Protein AF-A0A421K4N7-F1 (afdb_monomer_lite)

Structure (mmCIF, N/CA/C/O backbone):
data_AF-A0A421K4N7-F1
#
_entry.id   AF-A0A421K4N7-F1
#
loop_
_atom_site.group_PDB
_atom_site.id
_atom_site.type_symbol
_atom_site.label_atom_id
_atom_site.label_alt_id
_atom_site.label_comp_id
_atom_site.label_asym_id
_atom_site.label_entity_id
_atom_site.label_seq_id
_atom_site.pdbx_PDB_ins_code
_atom_site.Cartn_x
_atom_site.Cartn_y
_atom_site.Cartn_z
_atom_site.occupancy
_atom_site.B_iso_or_equiv
_atom_site.auth_seq_id
_atom_site.auth_comp_id
_atom_site.auth_asym_id
_atom_site.auth_atom_id
_atom_site.pdbx_PDB_model_num
ATOM 1 N N . MET A 1 1 ? -55.044 -18.114 26.017 1.00 53.78 1 MET A N 1
ATOM 2 C CA . MET A 1 1 ? -53.621 -18.385 26.338 1.00 53.78 1 MET A CA 1
ATOM 3 C C . MET A 1 1 ? -52.675 -18.259 25.136 1.00 53.78 1 MET A C 1
ATOM 5 O O . MET A 1 1 ? -51.491 -18.104 25.378 1.00 53.78 1 MET A O 1
ATOM 9 N N . LEU A 1 2 ? -53.152 -18.214 23.879 1.00 52.47 2 LEU A N 1
ATOM 10 C CA . LEU A 1 2 ? -52.289 -18.034 22.692 1.00 52.47 2 LEU A CA 1
ATOM 11 C C . LEU A 1 2 ? -51.880 -16.579 22.372 1.00 52.47 2 LEU A C 1
ATOM 13 O O . LEU A 1 2 ? -50.969 -16.366 21.584 1.00 52.47 2 LEU A O 1
ATOM 17 N N . LEU A 1 3 ? -52.513 -15.569 22.981 1.00 46.09 3 LEU A N 1
ATOM 18 C CA . LEU A 1 3 ? -52.223 -14.157 22.672 1.00 46.09 3 LEU A CA 1
ATOM 19 C C . LEU A 1 3 ? -51.038 -13.577 23.472 1.00 46.09 3 LEU A C 1
ATOM 21 O O . LEU A 1 3 ? -50.524 -12.520 23.132 1.00 46.09 3 LEU A O 1
ATOM 25 N N . LYS A 1 4 ? -50.583 -14.269 24.530 1.00 49.41 4 LYS A N 1
ATOM 26 C CA . LYS A 1 4 ? -49.444 -13.833 25.364 1.00 49.41 4 LYS A CA 1
ATOM 27 C C . LYS A 1 4 ? -48.091 -14.367 24.878 1.00 49.41 4 LYS A C 1
ATOM 29 O O . LYS A 1 4 ? -47.066 -13.811 25.250 1.00 49.41 4 LYS A O 1
ATOM 34 N N . THR A 1 5 ? -48.075 -15.398 24.035 1.00 49.75 5 THR A N 1
ATOM 35 C CA . THR A 1 5 ? -46.844 -15.986 23.479 1.00 49.75 5 THR A CA 1
ATOM 36 C C . THR A 1 5 ? -46.362 -15.298 22.202 1.00 49.75 5 THR A C 1
ATOM 38 O O . THR A 1 5 ? -45.170 -15.336 21.921 1.00 49.75 5 THR A O 1
ATOM 41 N N . VAL A 1 6 ? -47.234 -14.599 21.466 1.00 51.25 6 VAL A N 1
ATOM 42 C CA . VAL A 1 6 ? -46.834 -13.844 20.260 1.00 51.25 6 VAL A CA 1
ATOM 43 C C . VAL A 1 6 ? -46.137 -12.523 20.616 1.00 51.25 6 VAL A C 1
ATOM 45 O O . VAL A 1 6 ? -45.257 -12.075 19.890 1.00 51.25 6 VAL A O 1
ATOM 48 N N . LEU A 1 7 ? -46.447 -11.932 21.775 1.00 46.19 7 LEU A N 1
ATOM 49 C CA . LEU A 1 7 ? -45.858 -10.655 22.198 1.00 46.19 7 LEU A CA 1
ATOM 50 C C . LEU A 1 7 ? -44.412 -10.781 22.721 1.00 46.19 7 LEU A C 1
ATOM 52 O O . LEU A 1 7 ? -43.708 -9.783 22.816 1.00 46.19 7 LEU A O 1
ATOM 56 N N . ILE A 1 8 ? -43.951 -11.995 23.038 1.00 49.53 8 ILE A N 1
ATOM 57 C CA . ILE A 1 8 ? -42.598 -12.237 23.573 1.00 49.53 8 ILE A CA 1
ATOM 58 C C . ILE A 1 8 ? -41.593 -12.566 22.452 1.00 49.53 8 ILE A C 1
ATOM 60 O O . ILE A 1 8 ? -40.391 -12.409 22.643 1.00 49.53 8 ILE A O 1
ATOM 64 N N . LEU A 1 9 ? -42.056 -12.932 21.249 1.00 47.38 9 LEU A N 1
ATOM 65 C CA . LEU A 1 9 ? -41.168 -13.260 20.125 1.00 47.38 9 LEU A CA 1
ATOM 66 C C . LEU A 1 9 ? -40.724 -12.032 19.303 1.00 47.38 9 LEU A C 1
ATOM 68 O O . LEU A 1 9 ? -39.822 -12.146 18.482 1.00 47.38 9 LEU A O 1
ATOM 72 N N . LEU A 1 10 ? -41.303 -10.847 19.541 1.00 49.75 10 LEU A N 1
ATOM 73 C CA . LEU A 1 10 ? -40.932 -9.603 18.845 1.00 49.75 10 LEU A CA 1
ATOM 74 C C . LEU A 1 10 ? -39.789 -8.814 19.525 1.00 49.75 10 LEU A C 1
ATOM 76 O O . LEU A 1 10 ? -39.432 -7.735 19.063 1.00 49.75 10 LEU A O 1
ATOM 80 N N . LEU A 1 11 ? -39.226 -9.332 20.625 1.00 53.88 11 LEU A N 1
ATOM 81 C CA . LEU A 1 11 ? -38.175 -8.687 21.434 1.00 53.88 11 LEU A CA 1
ATOM 82 C C . LEU A 1 11 ? -36.773 -9.294 21.236 1.00 53.88 11 LEU A C 1
ATOM 84 O O . LEU A 1 11 ? -35.876 -9.053 22.041 1.00 53.88 11 LEU A O 1
ATOM 88 N N . LEU A 1 12 ? -36.553 -10.073 20.175 1.00 54.59 12 LEU A N 1
ATOM 89 C CA . LEU A 1 12 ? -35.245 -10.655 19.872 1.00 54.59 12 LEU A CA 1
ATOM 90 C C . LEU A 1 12 ? -34.565 -9.907 18.724 1.00 54.5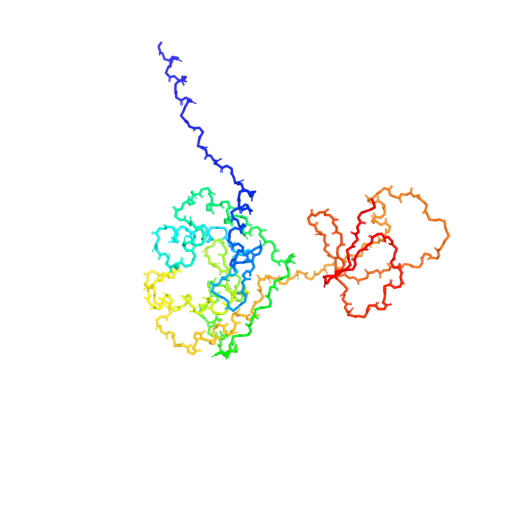9 12 LEU A C 1
ATOM 92 O O . LEU A 1 12 ? -34.717 -10.241 17.556 1.00 54.59 12 LEU A O 1
ATOM 96 N N . LEU A 1 13 ? -33.770 -8.926 19.164 1.00 56.41 13 LEU A N 1
ATOM 97 C CA . LEU A 1 13 ? -32.613 -8.316 18.509 1.00 56.41 13 LEU A CA 1
ATOM 98 C C . LEU A 1 13 ? -32.920 -7.505 17.240 1.00 56.41 13 LEU A C 1
ATOM 100 O O . LEU A 1 13 ? -32.990 -8.075 16.151 1.00 56.41 13 LEU A O 1
ATOM 104 N N . PRO A 1 14 ? -32.915 -6.155 17.303 1.00 49.38 14 PRO A N 1
ATOM 105 C CA . PRO A 1 14 ? -32.325 -5.457 16.179 1.00 49.38 14 PRO A CA 1
ATOM 106 C C . PRO A 1 14 ? -30.896 -5.998 16.103 1.00 49.38 14 PRO A C 1
ATOM 108 O O . PRO A 1 14 ? -30.113 -5.831 17.041 1.00 49.38 14 PRO A O 1
ATOM 111 N N . ALA A 1 15 ? -30.569 -6.715 15.027 1.00 52.38 15 ALA A N 1
ATOM 112 C CA . ALA A 1 15 ? -29.183 -6.832 14.624 1.00 52.38 15 ALA A CA 1
ATOM 113 C C . ALA A 1 15 ? -28.661 -5.396 14.649 1.00 52.38 15 ALA A C 1
ATOM 115 O O . ALA A 1 15 ? -29.155 -4.555 13.893 1.00 52.38 15 ALA A O 1
ATOM 116 N N . LEU A 1 16 ? -27.786 -5.083 15.609 1.00 53.06 16 LEU A N 1
ATOM 117 C CA . LEU A 1 16 ? -27.104 -3.805 15.642 1.00 53.06 16 LEU A CA 1
ATOM 118 C C . LEU A 1 16 ? -26.249 -3.787 14.380 1.00 53.06 16 LEU A C 1
ATOM 120 O O . LEU A 1 16 ? -25.095 -4.201 14.382 1.00 53.06 16 LEU A O 1
ATOM 124 N N . CYS A 1 17 ? -26.849 -3.345 13.280 1.00 53.25 17 CYS A N 1
ATOM 125 C CA . CYS A 1 17 ? -26.141 -2.802 12.151 1.00 53.25 17 CYS A CA 1
ATOM 126 C C . CYS A 1 17 ? -25.469 -1.553 12.713 1.00 53.25 17 CYS A C 1
ATOM 128 O O . CYS A 1 17 ? -26.059 -0.474 12.752 1.00 53.25 17 CYS A O 1
ATOM 130 N N . GLN A 1 18 ? -24.297 -1.745 13.314 1.00 65.25 18 GLN A N 1
ATOM 131 C CA . GLN A 1 18 ? -23.542 -0.652 13.887 1.00 65.25 18 GLN A CA 1
ATOM 132 C C . GLN A 1 18 ? -23.172 0.276 12.735 1.00 65.25 18 GLN A C 1
ATOM 134 O O . GLN A 1 18 ? -22.513 -0.139 11.782 1.00 65.25 18 GLN A O 1
ATOM 139 N N . ALA A 1 19 ? -23.682 1.504 12.789 1.00 74.81 19 ALA A N 1
ATOM 140 C CA . ALA A 1 19 ? -23.481 2.476 11.731 1.00 74.81 19 ALA A CA 1
ATOM 141 C C . ALA A 1 19 ? -21.992 2.830 11.615 1.00 74.81 19 ALA A C 1
ATOM 143 O O . ALA A 1 19 ? -21.299 2.975 12.621 1.00 74.81 19 ALA A O 1
ATOM 144 N N . LEU A 1 20 ? -21.521 2.976 10.378 1.00 86.75 20 LEU A N 1
ATOM 145 C CA . LEU A 1 20 ? -20.171 3.429 10.066 1.00 86.75 20 LEU A CA 1
ATOM 146 C C . LEU A 1 20 ? -19.896 4.812 10.681 1.00 86.75 20 LEU A C 1
ATOM 148 O O . LEU A 1 20 ? -20.686 5.737 10.477 1.00 86.75 20 LEU A O 1
ATOM 152 N N . ASN A 1 21 ? -18.770 4.976 11.384 1.00 92.62 21 ASN A N 1
ATOM 153 C CA . ASN A 1 21 ? -18.393 6.236 12.023 1.00 92.62 21 ASN A CA 1
ATOM 154 C C . ASN A 1 21 ? -17.073 6.796 11.463 1.00 92.62 21 ASN A C 1
ATOM 156 O O . ASN A 1 21 ? -15.982 6.591 11.995 1.00 92.62 21 ASN A O 1
ATOM 160 N N . ILE A 1 22 ? -17.188 7.598 10.402 1.00 92.44 22 ILE A N 1
ATOM 161 C CA . ILE A 1 22 ? -16.039 8.240 9.742 1.00 92.44 22 ILE A CA 1
ATOM 162 C C . ILE A 1 22 ? -15.272 9.193 10.677 1.00 92.44 22 ILE A C 1
ATOM 164 O O . ILE A 1 22 ? -14.054 9.322 10.554 1.00 92.44 22 ILE A O 1
ATOM 168 N N . GLU A 1 23 ? -15.941 9.849 11.631 1.00 92.94 23 GLU A N 1
ATOM 169 C CA . GLU A 1 23 ? -15.264 10.727 12.597 1.00 92.94 23 GLU A CA 1
ATOM 170 C C . GLU A 1 23 ? -14.406 9.933 13.590 1.00 92.94 23 GLU A C 1
ATOM 172 O O . GLU A 1 23 ? -13.307 10.369 13.949 1.00 92.94 23 GLU A O 1
ATOM 177 N N . ASN A 1 24 ? -14.844 8.731 13.975 1.00 95.62 24 ASN A N 1
ATOM 178 C CA . ASN A 1 24 ? -14.010 7.807 14.738 1.00 95.62 24 ASN A CA 1
ATOM 179 C C . ASN A 1 24 ? -12.784 7.370 13.921 1.00 95.62 24 ASN A C 1
ATOM 181 O O . ASN A 1 24 ? -11.660 7.454 14.419 1.00 95.62 24 ASN A O 1
ATOM 185 N N . GLY A 1 25 ? -12.971 7.022 12.644 1.00 95.81 25 GLY A N 1
ATOM 186 C CA . GLY A 1 25 ? -11.874 6.713 11.722 1.00 95.81 25 GLY A CA 1
ATOM 187 C C . GLY A 1 25 ? -10.850 7.851 11.613 1.00 95.81 25 GLY A C 1
ATOM 188 O O . GLY A 1 25 ? -9.652 7.635 11.795 1.00 95.81 25 GLY A O 1
ATOM 189 N N . LYS A 1 26 ? -11.306 9.100 11.440 1.00 95.00 26 LYS A N 1
ATOM 190 C CA . LYS A 1 26 ? -10.444 10.301 11.465 1.00 95.00 26 LYS A CA 1
ATOM 191 C C . LYS A 1 26 ? -9.670 10.441 12.772 1.00 95.00 26 LYS A C 1
ATOM 193 O O . LYS A 1 26 ? -8.487 10.787 12.761 1.00 95.00 26 LYS A O 1
ATOM 198 N N . ARG A 1 27 ? -10.331 10.207 13.911 1.00 96.06 27 ARG A N 1
ATOM 199 C CA . ARG A 1 27 ? -9.712 10.274 15.241 1.00 96.06 27 ARG A CA 1
ATOM 200 C C . ARG A 1 27 ? -8.604 9.232 15.382 1.00 96.06 27 ARG A C 1
ATOM 202 O O . ARG A 1 27 ? -7.515 9.594 15.822 1.00 96.06 27 ARG A O 1
ATOM 209 N N . ILE A 1 28 ? -8.858 7.986 14.983 1.00 96.56 28 ILE A N 1
ATOM 210 C CA . ILE A 1 28 ? -7.873 6.893 14.999 1.00 96.56 28 ILE A CA 1
ATOM 211 C C . ILE A 1 28 ? -6.693 7.216 14.077 1.00 96.56 28 ILE A C 1
ATOM 213 O O . ILE A 1 28 ? -5.536 7.049 14.469 1.00 96.56 28 ILE A O 1
ATOM 217 N N . ASN A 1 29 ? -6.967 7.769 12.890 1.00 95.75 29 ASN A N 1
ATOM 218 C CA . ASN A 1 29 ? -5.933 8.098 11.914 1.00 95.75 29 ASN A CA 1
ATOM 219 C C . ASN A 1 29 ? -4.881 9.075 12.451 1.00 95.75 29 ASN A C 1
ATOM 221 O O . ASN A 1 29 ? -3.752 9.052 11.979 1.00 95.75 29 ASN A O 1
ATOM 225 N N . ARG A 1 30 ? -5.190 9.901 13.460 1.00 93.56 30 ARG A N 1
ATOM 226 C CA . ARG A 1 30 ? -4.191 10.793 14.081 1.00 93.56 30 ARG A CA 1
ATOM 227 C C . ARG A 1 30 ? -2.973 10.026 14.605 1.00 93.56 30 ARG A C 1
ATOM 229 O O . ARG A 1 30 ? -1.860 10.532 14.516 1.00 93.56 30 ARG A O 1
ATOM 236 N N . SER A 1 31 ? -3.166 8.805 15.106 1.00 92.00 31 SER A N 1
ATOM 237 C CA . SER A 1 31 ? -2.066 7.928 15.523 1.00 92.00 31 SER A CA 1
ATOM 238 C C . SER A 1 31 ? -1.371 7.274 14.326 1.00 92.00 31 SER A C 1
ATOM 240 O O . SER A 1 31 ? -0.146 7.191 14.298 1.00 92.00 31 SER A O 1
ATOM 242 N N . CYS A 1 32 ? -2.129 6.858 13.308 1.00 94.75 32 CYS A N 1
ATOM 243 C CA . CYS A 1 32 ? -1.593 6.266 12.076 1.00 94.75 32 CYS A CA 1
ATOM 244 C C . CYS A 1 32 ? -0.727 7.262 11.282 1.00 94.75 32 CYS A C 1
ATOM 246 O O . CYS A 1 32 ? 0.299 6.894 10.703 1.00 94.75 32 CYS A O 1
ATOM 248 N N . ALA A 1 33 ? -1.121 8.535 11.293 1.00 93.75 33 ALA A N 1
ATOM 249 C CA . ALA A 1 33 ? -0.495 9.622 10.556 1.00 93.75 33 ALA A CA 1
ATOM 250 C C . ALA A 1 33 ? 0.958 9.881 10.966 1.00 93.75 33 ALA A C 1
ATOM 252 O O . ALA A 1 33 ? 1.747 10.328 10.137 1.00 93.75 33 ALA A O 1
ATOM 253 N N . LEU A 1 34 ? 1.345 9.518 12.196 1.00 91.00 34 LEU A N 1
ATOM 254 C CA . LEU A 1 34 ? 2.729 9.626 12.675 1.00 91.00 34 LEU A CA 1
ATOM 255 C C . LEU A 1 34 ? 3.727 8.889 11.773 1.00 91.00 34 LEU A C 1
ATOM 257 O O . LEU A 1 34 ? 4.881 9.294 11.664 1.00 91.00 34 LEU A O 1
ATOM 261 N N . CYS A 1 35 ? 3.284 7.812 11.124 1.00 93.19 35 CYS A N 1
ATOM 262 C CA . CYS A 1 35 ? 4.104 7.038 10.199 1.00 93.19 35 CYS A CA 1
ATOM 263 C C . CYS A 1 35 ? 3.618 7.179 8.752 1.00 93.19 35 CYS A C 1
ATOM 265 O O . CYS A 1 35 ? 4.432 7.302 7.835 1.00 93.19 35 CYS A O 1
ATOM 267 N N . HIS A 1 36 ? 2.300 7.174 8.544 1.00 95.25 36 HIS A N 1
ATOM 268 C CA . HIS A 1 36 ? 1.682 7.120 7.219 1.00 95.25 36 HIS A CA 1
ATOM 269 C C . HIS A 1 36 ? 1.295 8.495 6.648 1.00 95.25 36 HIS A C 1
ATOM 271 O O . HIS A 1 36 ? 0.711 8.552 5.570 1.00 95.25 36 HIS A O 1
ATOM 277 N N . GLY A 1 37 ? 1.612 9.596 7.330 1.00 93.19 37 GLY A N 1
ATOM 278 C CA . GLY A 1 37 ? 1.225 10.949 6.928 1.00 93.19 37 GLY A CA 1
ATOM 279 C C . GLY A 1 37 ? -0.241 11.279 7.228 1.00 93.19 37 GLY A C 1
ATOM 280 O O . GLY A 1 37 ? -1.066 10.390 7.435 1.00 93.19 37 GLY A O 1
ATOM 281 N N . ASP A 1 38 ? -0.567 12.573 7.238 1.00 91.62 38 ASP A N 1
ATOM 282 C CA . ASP A 1 38 ? -1.853 13.120 7.711 1.00 91.62 38 ASP A CA 1
ATOM 283 C C . ASP A 1 38 ? -3.103 12.453 7.123 1.00 91.62 38 ASP A C 1
ATOM 285 O O . ASP A 1 38 ? -4.117 12.304 7.804 1.00 91.62 38 ASP A O 1
ATOM 289 N N . TYR A 1 39 ? -3.029 12.019 5.867 1.00 92.69 39 TYR A N 1
ATOM 290 C CA . TYR A 1 39 ? -4.121 11.389 5.130 1.00 92.69 39 TYR A CA 1
ATOM 291 C C . TYR A 1 39 ? -3.808 9.940 4.744 1.00 92.69 39 TYR A C 1
ATOM 293 O O . TYR A 1 39 ? -4.496 9.375 3.901 1.00 92.69 39 TYR A O 1
ATOM 301 N N . GLY A 1 40 ? -2.760 9.334 5.309 1.00 95.38 40 GLY A N 1
ATOM 302 C CA . GLY A 1 40 ? -2.313 7.998 4.922 1.00 95.38 40 GLY A CA 1
ATOM 303 C C . GLY A 1 40 ? -1.583 7.966 3.575 1.00 95.38 40 GLY A C 1
ATOM 304 O O . GLY A 1 40 ? -1.520 6.917 2.941 1.00 95.38 40 GLY A O 1
ATOM 305 N N . GLN A 1 41 ? -1.051 9.089 3.087 1.00 93.75 41 GLN A N 1
ATOM 306 C CA . GLN A 1 41 ? -0.319 9.169 1.815 1.00 93.75 41 GLN A CA 1
ATOM 307 C C . GLN A 1 41 ? 1.009 8.387 1.812 1.00 93.75 41 GLN A C 1
ATOM 309 O O . GLN A 1 41 ? 1.557 8.126 0.746 1.00 93.75 41 GLN A O 1
ATOM 314 N N . GLY A 1 42 ? 1.473 7.977 2.992 1.00 93.38 42 GLY A N 1
ATOM 315 C CA . GLY A 1 42 ? 2.740 7.315 3.267 1.00 93.38 42 GLY A CA 1
ATOM 316 C C . GLY A 1 42 ? 3.930 8.276 3.259 1.00 93.38 42 GLY A C 1
ATOM 317 O O . GLY A 1 42 ? 3.803 9.459 2.930 1.00 93.38 42 GLY A O 1
ATOM 318 N N . THR A 1 43 ? 5.091 7.763 3.668 1.00 87.88 43 THR A N 1
ATOM 319 C CA . THR A 1 43 ? 6.299 8.579 3.865 1.00 87.88 43 THR A CA 1
ATOM 320 C C . THR A 1 43 ? 7.465 8.003 3.052 1.00 87.88 43 THR A C 1
ATOM 322 O O . THR A 1 43 ? 7.906 6.885 3.345 1.00 87.88 43 THR A O 1
ATOM 325 N N . PRO A 1 44 ? 7.999 8.735 2.051 1.00 82.25 44 PRO A N 1
ATOM 326 C CA . PRO A 1 44 ? 9.136 8.284 1.248 1.00 82.25 44 PRO A CA 1
ATOM 327 C C . PRO A 1 44 ? 10.339 7.858 2.099 1.00 82.25 44 PRO A C 1
ATOM 329 O O . PRO A 1 44 ? 10.640 8.485 3.111 1.00 82.25 44 PRO A O 1
ATOM 332 N N . GLY A 1 45 ? 11.043 6.802 1.680 1.00 74.25 45 GLY A N 1
ATOM 333 C CA . GLY A 1 45 ? 12.250 6.317 2.366 1.00 74.25 45 GLY A CA 1
ATOM 334 C C . GLY A 1 45 ? 11.995 5.581 3.685 1.00 74.25 45 GLY A C 1
ATOM 335 O O . GLY A 1 45 ? 12.945 5.158 4.336 1.00 74.25 45 GLY A O 1
ATOM 336 N N . THR A 1 46 ? 10.733 5.391 4.076 1.00 77.69 46 THR A N 1
ATOM 337 C CA . THR A 1 46 ? 10.360 4.623 5.270 1.00 77.69 46 THR A CA 1
ATOM 338 C C . THR A 1 46 ? 9.652 3.321 4.893 1.00 77.69 46 THR A C 1
ATOM 340 O O . THR A 1 46 ? 9.289 3.095 3.738 1.00 77.69 46 THR A O 1
ATOM 343 N N . MET A 1 47 ? 9.421 2.465 5.889 1.00 84.56 47 MET A N 1
ATOM 344 C CA . MET A 1 47 ? 8.577 1.269 5.775 1.00 84.56 47 MET A CA 1
ATOM 345 C C . MET A 1 47 ? 7.079 1.572 5.972 1.00 84.56 47 MET A C 1
ATOM 347 O O . MET A 1 47 ? 6.305 0.662 6.270 1.00 84.56 47 MET A O 1
ATOM 351 N N . SER A 1 48 ? 6.670 2.837 5.827 1.00 92.19 48 SER A N 1
ATOM 352 C CA . SER A 1 48 ? 5.291 3.298 6.012 1.00 92.19 48 SER A CA 1
ATOM 353 C C . SER A 1 48 ? 4.578 3.427 4.660 1.00 92.19 48 SER A C 1
ATOM 355 O O . SER A 1 48 ? 4.703 4.465 4.001 1.00 92.19 48 SER A O 1
ATOM 357 N N . PRO A 1 49 ? 3.834 2.397 4.215 1.00 95.62 49 PRO A N 1
ATOM 358 C CA . PRO A 1 49 ? 3.140 2.427 2.934 1.00 95.62 49 PRO A CA 1
ATOM 359 C C . PRO A 1 49 ? 2.085 3.528 2.855 1.00 95.62 49 PRO A C 1
ATOM 361 O O . PRO A 1 49 ? 1.531 3.961 3.870 1.00 95.62 49 PRO A O 1
ATOM 364 N N . ARG A 1 50 ? 1.723 3.890 1.624 1.00 96.06 50 ARG A N 1
ATOM 365 C CA . ARG A 1 50 ? 0.471 4.595 1.348 1.00 96.06 50 ARG A CA 1
ATOM 366 C C . ARG A 1 50 ? -0.716 3.699 1.708 1.00 96.06 50 ARG A C 1
ATOM 368 O O . ARG A 1 50 ? -0.815 2.590 1.187 1.00 96.06 50 ARG A O 1
ATOM 375 N N . LEU A 1 51 ? -1.598 4.205 2.563 1.00 97.19 51 LEU A N 1
ATOM 376 C CA . LEU A 1 51 ? -2.886 3.616 2.939 1.00 97.19 51 LEU A CA 1
ATOM 377 C C . LEU A 1 51 ? -4.072 4.342 2.285 1.00 97.19 51 LEU A C 1
ATOM 379 O O . LEU A 1 51 ? -5.113 3.738 2.048 1.00 97.19 51 LEU A O 1
ATOM 383 N N . ALA A 1 52 ? -3.901 5.630 1.977 1.00 95.88 52 ALA A N 1
ATOM 384 C CA . ALA A 1 52 ? -4.903 6.475 1.342 1.00 95.88 52 ALA A CA 1
ATOM 385 C C . ALA A 1 52 ? -5.438 5.833 0.057 1.00 95.88 52 ALA A C 1
ATOM 387 O O . ALA A 1 52 ? -4.651 5.480 -0.830 1.00 95.88 52 ALA A O 1
ATOM 388 N N . GLY A 1 53 ? -6.759 5.722 -0.063 1.00 92.62 53 GLY A N 1
ATOM 389 C CA . GLY A 1 53 ? -7.432 5.203 -1.252 1.00 92.62 53 GLY A CA 1
ATOM 390 C C . GLY A 1 53 ? -7.218 3.707 -1.511 1.00 92.62 53 GLY A C 1
ATOM 391 O O . GLY A 1 53 ? -7.491 3.250 -2.622 1.00 92.62 53 GLY A O 1
ATOM 392 N N . LEU A 1 54 ? -6.701 2.946 -0.538 1.00 96.06 54 LEU A N 1
ATOM 393 C CA . LEU A 1 54 ? -6.779 1.485 -0.581 1.00 96.06 54 LEU A CA 1
ATOM 394 C C . LEU A 1 54 ? -8.226 1.026 -0.331 1.00 96.06 54 LEU A C 1
ATOM 396 O O . LEU A 1 54 ? -8.967 1.734 0.346 1.00 96.06 54 LEU A O 1
ATOM 400 N N . PRO A 1 55 ? -8.651 -0.137 -0.858 1.00 95.12 55 PRO A N 1
ATOM 401 C CA . PRO A 1 55 ? -9.987 -0.665 -0.584 1.00 95.12 55 PRO A CA 1
ATOM 402 C C . PRO A 1 55 ? -10.215 -0.867 0.921 1.00 95.12 55 PRO A C 1
ATOM 404 O O . PRO A 1 55 ? -9.313 -1.352 1.608 1.00 95.12 55 PRO A O 1
ATOM 407 N N . ALA A 1 56 ? -11.406 -0.520 1.419 1.00 95.56 56 ALA A N 1
ATOM 408 C CA . ALA A 1 56 ? -11.745 -0.646 2.838 1.00 95.56 56 ALA A CA 1
ATOM 409 C C . ALA A 1 56 ? -11.624 -2.100 3.319 1.00 95.56 56 ALA A C 1
ATOM 411 O O . ALA A 1 56 ? -10.942 -2.351 4.307 1.00 95.56 56 ALA A O 1
ATOM 412 N N . ASP A 1 57 ? -12.164 -3.056 2.559 1.00 94.69 57 ASP A N 1
ATOM 413 C CA . ASP A 1 57 ? -12.103 -4.488 2.888 1.00 94.69 57 ASP A CA 1
ATOM 414 C C . ASP A 1 57 ? -10.656 -5.001 2.983 1.00 94.69 57 ASP A C 1
ATOM 416 O O . ASP A 1 57 ? -10.291 -5.709 3.924 1.00 94.69 57 ASP A O 1
ATOM 420 N N . TYR A 1 58 ? -9.788 -4.563 2.063 1.00 96.00 58 TYR A N 1
ATOM 421 C CA . TYR A 1 58 ? -8.357 -4.873 2.110 1.00 96.00 58 TYR A CA 1
ATOM 422 C C . TYR A 1 58 ? -7.695 -4.292 3.368 1.00 96.00 58 TYR A C 1
ATOM 424 O O . TYR A 1 58 ? -6.951 -4.990 4.055 1.00 96.00 58 TYR A O 1
ATOM 432 N N . LEU A 1 59 ? -7.962 -3.024 3.696 1.00 97.25 59 LEU A N 1
ATOM 433 C CA . LEU A 1 59 ? -7.422 -2.384 4.899 1.00 97.25 59 LEU A CA 1
ATOM 434 C C . LEU A 1 59 ? -7.891 -3.090 6.177 1.00 97.25 59 LEU A C 1
ATOM 436 O O . LEU A 1 59 ? -7.071 -3.373 7.051 1.00 97.25 59 LEU A O 1
ATOM 440 N N . GLU A 1 60 ? -9.178 -3.422 6.262 1.00 97.44 60 GLU A N 1
ATOM 441 C CA . GLU A 1 60 ? -9.767 -4.113 7.405 1.00 97.44 60 GLU A CA 1
ATOM 442 C C . GLU A 1 60 ? -9.140 -5.498 7.586 1.00 97.44 60 GLU A C 1
ATOM 444 O O . GLU A 1 60 ? -8.717 -5.846 8.693 1.00 97.44 60 GLU A O 1
ATOM 449 N N . LYS A 1 61 ? -9.003 -6.262 6.496 1.00 96.12 61 LYS A N 1
ATOM 450 C CA . LYS A 1 61 ? -8.340 -7.570 6.489 1.00 96.12 61 LYS A CA 1
ATOM 451 C C . LYS A 1 61 ? -6.895 -7.474 6.982 1.00 96.12 61 LYS A C 1
ATOM 453 O O . LYS A 1 61 ? -6.510 -8.179 7.913 1.00 96.12 61 LYS A O 1
ATOM 458 N N . GLU A 1 62 ? -6.107 -6.553 6.431 1.00 96.31 62 GLU A N 1
ATOM 459 C CA . GLU A 1 62 ? -4.702 -6.370 6.813 1.00 96.31 62 GLU A CA 1
ATOM 460 C C . GLU A 1 62 ? -4.535 -5.946 8.278 1.00 96.31 62 GLU A C 1
ATOM 462 O O . GLU A 1 62 ? -3.659 -6.447 8.989 1.00 96.31 62 GLU A O 1
ATOM 467 N N . LEU A 1 63 ? -5.390 -5.045 8.766 1.00 97.56 63 LEU A N 1
ATOM 468 C CA . LEU A 1 63 ? -5.406 -4.635 10.169 1.00 97.56 63 LEU A CA 1
ATOM 469 C C . LEU A 1 63 ? -5.778 -5.802 11.091 1.00 97.56 63 LEU A C 1
ATOM 471 O O . LEU A 1 63 ? -5.146 -5.978 12.139 1.00 97.56 63 LEU A O 1
ATOM 475 N N . LYS A 1 64 ? -6.735 -6.647 10.690 1.00 97.31 64 LYS A N 1
ATOM 476 C CA . LYS A 1 64 ? -7.071 -7.880 11.412 1.00 97.31 64 LYS A CA 1
ATOM 477 C C . LYS A 1 64 ? -5.911 -8.872 11.422 1.00 97.31 64 LYS A C 1
ATOM 479 O O . LYS A 1 64 ? -5.649 -9.423 12.488 1.00 97.31 64 LYS A O 1
ATOM 484 N N . TYR A 1 65 ? -5.154 -9.023 10.334 1.00 96.25 65 TYR A N 1
ATOM 485 C CA . TYR A 1 65 ? -3.948 -9.862 10.309 1.00 96.25 65 TYR A CA 1
ATOM 486 C C . TYR A 1 65 ? -2.848 -9.357 11.244 1.00 96.25 65 TYR A C 1
ATOM 488 O O . TYR A 1 65 ? -2.205 -10.152 11.935 1.00 96.25 65 TYR A O 1
ATOM 496 N N . TYR A 1 66 ? -2.651 -8.041 11.349 1.00 96.44 66 TYR A N 1
ATOM 497 C CA . TYR A 1 66 ? -1.765 -7.481 12.374 1.00 96.44 66 TYR A CA 1
ATOM 498 C C . TYR A 1 66 ? -2.299 -7.717 13.793 1.00 96.44 66 TYR A C 1
ATOM 500 O O . TYR A 1 66 ? -1.528 -8.001 14.719 1.00 96.44 66 TYR A O 1
ATOM 508 N N . ARG A 1 67 ? -3.620 -7.622 13.983 1.00 97.06 67 ARG A N 1
ATOM 509 C CA . ARG A 1 67 ? -4.265 -7.868 15.275 1.00 97.06 67 ARG A CA 1
ATOM 510 C C . ARG A 1 67 ? -4.216 -9.337 15.686 1.00 97.06 67 ARG A C 1
ATOM 512 O O . ARG A 1 67 ? -4.006 -9.592 16.869 1.00 97.06 67 ARG A O 1
ATOM 519 N N . SER A 1 68 ? -4.365 -10.297 14.777 1.00 96.00 68 SER A N 1
ATOM 520 C CA . SER A 1 68 ? -4.250 -11.733 15.077 1.00 96.00 68 SER A CA 1
ATOM 521 C C . SER A 1 68 ? -2.787 -12.151 15.241 1.00 96.00 68 SER A C 1
ATOM 523 O O . SER A 1 68 ? -2.455 -12.924 16.137 1.00 96.00 68 SER A O 1
ATOM 525 N N . GLY A 1 69 ? -1.879 -11.519 14.494 1.00 93.50 69 GLY A N 1
ATOM 526 C CA . GLY A 1 69 ? -0.457 -11.858 14.450 1.00 93.50 69 GLY A CA 1
ATOM 527 C C . GLY A 1 69 ? -0.080 -12.753 13.268 1.00 93.50 69 GLY A C 1
ATOM 528 O O . GLY A 1 69 ? 1.063 -13.215 13.225 1.00 93.50 69 GLY A O 1
ATOM 529 N N . GLU A 1 70 ? -1.009 -12.968 12.331 1.00 92.69 70 GLU A N 1
ATOM 530 C CA . GLU A 1 70 ? -0.750 -13.543 11.004 1.00 92.69 70 GLU A CA 1
ATOM 531 C C . GLU A 1 70 ? 0.197 -12.650 10.203 1.00 92.69 70 GLU A C 1
ATOM 533 O O . GLU A 1 70 ? 1.156 -13.134 9.613 1.00 92.69 70 GLU A O 1
ATOM 538 N N . ARG A 1 71 ? 0.016 -11.325 10.282 1.00 93.12 71 ARG A N 1
ATOM 539 C CA . ARG A 1 71 ? 0.981 -10.361 9.752 1.00 93.12 71 ARG A CA 1
ATOM 540 C C . ARG A 1 71 ? 1.785 -9.750 10.888 1.00 93.12 71 ARG A C 1
ATOM 542 O O . ARG A 1 71 ? 1.242 -9.161 11.822 1.00 93.12 71 ARG A O 1
ATOM 549 N N . ARG A 1 72 ? 3.113 -9.867 10.815 1.00 90.06 72 ARG A N 1
ATOM 550 C CA . ARG A 1 72 ? 4.020 -9.400 11.875 1.00 90.06 72 ARG A CA 1
ATOM 551 C C . ARG A 1 72 ? 4.890 -8.245 11.397 1.00 90.06 72 ARG A C 1
ATOM 553 O O . ARG A 1 72 ? 5.627 -8.339 10.414 1.00 90.06 72 ARG A O 1
ATOM 560 N N . TYR A 1 73 ? 4.804 -7.136 12.124 1.00 91.44 73 TYR A N 1
ATOM 561 C CA . TYR A 1 73 ? 5.731 -6.014 12.026 1.00 91.44 73 TYR A CA 1
ATOM 562 C C . TYR A 1 73 ? 5.636 -5.188 13.312 1.00 91.44 73 TYR A C 1
ATOM 564 O O . TYR A 1 73 ? 4.637 -4.505 13.541 1.00 91.44 73 TYR A O 1
ATOM 572 N N . ALA A 1 74 ? 6.648 -5.293 14.179 1.00 90.50 74 ALA A N 1
ATOM 573 C CA . ALA A 1 74 ? 6.596 -4.728 15.528 1.00 90.50 74 ALA A CA 1
ATOM 574 C C . ALA A 1 74 ? 6.294 -3.216 15.556 1.00 90.50 74 ALA A C 1
ATOM 576 O O . ALA A 1 74 ? 5.421 -2.831 16.336 1.00 90.50 74 ALA A O 1
ATOM 577 N N . PRO A 1 75 ? 6.892 -2.368 14.688 1.00 90.50 75 PRO A N 1
ATOM 578 C CA . PRO A 1 75 ? 6.546 -0.949 14.651 1.00 90.50 75 PRO A CA 1
ATOM 579 C C . PRO A 1 75 ? 5.060 -0.706 14.379 1.00 90.50 75 PRO A C 1
ATOM 581 O O . PRO A 1 75 ? 4.445 0.079 15.092 1.00 90.50 75 PRO A O 1
ATOM 584 N N . MET A 1 76 ? 4.453 -1.430 13.429 1.00 92.69 76 MET A N 1
ATOM 585 C CA . MET A 1 76 ? 3.016 -1.305 13.159 1.00 92.69 76 MET A CA 1
ATOM 586 C C . MET A 1 76 ? 2.186 -1.757 14.360 1.00 92.69 76 MET A C 1
ATOM 588 O O . MET A 1 76 ? 1.331 -1.008 14.819 1.00 92.69 76 MET A O 1
ATOM 592 N N . VAL A 1 77 ? 2.441 -2.950 14.908 1.00 91.00 77 VAL A N 1
ATOM 593 C CA . VAL A 1 77 ? 1.620 -3.524 15.992 1.00 91.00 77 VAL A CA 1
ATOM 594 C C . VAL A 1 77 ? 1.681 -2.678 17.269 1.00 91.00 77 VAL A C 1
ATOM 596 O O . VAL A 1 77 ? 0.656 -2.472 17.919 1.00 91.00 77 VAL A O 1
ATOM 599 N N . ILE A 1 78 ? 2.865 -2.172 17.621 1.00 88.50 78 ILE A N 1
ATOM 600 C CA . ILE A 1 78 ? 3.079 -1.391 18.845 1.00 88.50 78 ILE A CA 1
ATOM 601 C C . ILE A 1 78 ? 2.562 0.040 18.667 1.00 88.50 78 ILE A C 1
ATOM 603 O O . ILE A 1 78 ? 1.758 0.492 19.481 1.00 88.50 78 ILE A O 1
ATOM 607 N N . ALA A 1 79 ? 2.973 0.745 17.605 1.00 86.69 79 ALA A N 1
ATOM 608 C CA . ALA A 1 79 ? 2.648 2.164 17.436 1.00 86.69 79 ALA A CA 1
ATOM 609 C C . ALA A 1 79 ? 1.153 2.401 17.180 1.00 86.69 79 ALA A C 1
ATOM 611 O O . ALA A 1 79 ? 0.593 3.381 17.665 1.00 86.69 79 ALA A O 1
ATOM 612 N N . SER A 1 80 ? 0.485 1.483 16.475 1.00 88.44 80 SER A N 1
ATOM 613 C CA . SER A 1 80 ? -0.965 1.566 16.267 1.00 88.44 80 SER A CA 1
ATOM 614 C C . SER A 1 80 ? -1.779 1.152 17.493 1.00 88.44 80 SER A C 1
ATOM 616 O O . SER A 1 80 ? -2.957 1.475 17.568 1.00 88.44 80 SER A O 1
ATOM 618 N N . SER A 1 81 ? -1.196 0.419 18.453 1.00 91.75 81 SER A N 1
ATOM 619 C CA . SER A 1 81 ? -1.959 -0.274 19.503 1.00 91.75 81 SER A CA 1
ATOM 620 C C . SER A 1 81 ? -3.074 -1.181 18.951 1.00 91.75 81 SER A C 1
ATOM 622 O O . SER A 1 81 ? -4.090 -1.379 19.617 1.00 91.75 81 SER A O 1
ATOM 624 N N . ILE A 1 82 ? -2.880 -1.776 17.764 1.00 94.69 82 ILE A N 1
ATOM 625 C CA . ILE A 1 82 ? -3.897 -2.565 17.039 1.00 94.69 82 ILE A CA 1
ATOM 626 C C . ILE A 1 82 ? -4.543 -3.675 17.881 1.00 94.69 82 ILE A C 1
ATOM 628 O O . ILE A 1 82 ? -5.719 -3.978 17.722 1.00 94.69 82 ILE A O 1
ATOM 632 N N . LYS A 1 83 ? -3.803 -4.253 18.838 1.00 94.25 83 LYS A N 1
ATOM 633 C CA . LYS A 1 83 ? -4.302 -5.282 19.770 1.00 94.25 83 LYS A CA 1
ATOM 634 C C . LYS A 1 83 ? -5.447 -4.798 20.672 1.00 94.25 83 LYS A C 1
ATOM 636 O O . LYS A 1 83 ? -6.128 -5.631 21.256 1.00 94.25 83 LYS A O 1
ATOM 641 N N . LYS A 1 84 ? -5.637 -3.482 20.806 1.00 95.25 84 LYS A N 1
ATOM 642 C CA . LYS A 1 84 ? -6.693 -2.853 21.612 1.00 95.25 84 LYS A CA 1
ATOM 643 C C . LYS A 1 84 ? -7.863 -2.326 20.774 1.00 95.25 84 LYS A C 1
ATOM 645 O O . LYS A 1 84 ? -8.843 -1.890 21.365 1.00 95.25 84 LYS A O 1
ATOM 650 N N . MET A 1 85 ? -7.755 -2.331 19.443 1.00 96.00 85 MET A N 1
ATOM 651 C CA . MET A 1 85 ? -8.816 -1.849 18.555 1.00 96.00 85 MET A CA 1
ATOM 652 C C . MET A 1 85 ? -9.939 -2.881 18.449 1.00 96.00 85 MET A C 1
ATOM 654 O O . MET A 1 85 ? -9.681 -4.074 18.233 1.00 96.00 85 MET A O 1
ATOM 658 N N . THR A 1 86 ? -11.181 -2.416 18.568 1.00 97.19 86 THR A N 1
ATOM 659 C CA . THR A 1 86 ? -12.363 -3.249 18.323 1.00 97.19 86 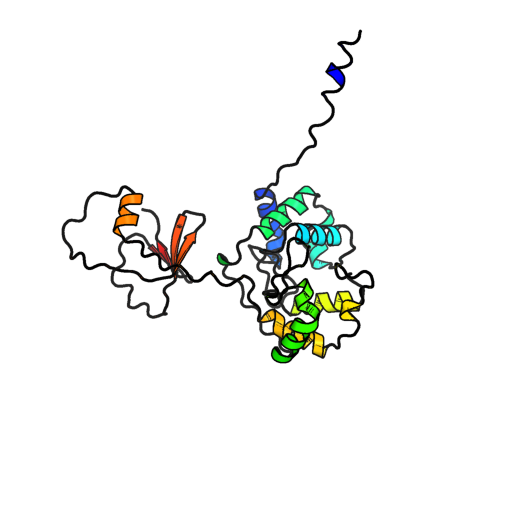THR A CA 1
ATOM 660 C C . THR A 1 86 ? -12.563 -3.493 16.821 1.00 97.19 86 THR A C 1
ATOM 662 O O . THR A 1 86 ? -11.838 -2.947 15.987 1.00 97.19 86 THR A O 1
ATOM 665 N N . ASP A 1 87 ? -13.519 -4.347 16.450 1.00 97.25 87 ASP A N 1
ATOM 666 C CA . ASP A 1 87 ? -13.865 -4.553 15.034 1.00 97.25 87 ASP A CA 1
ATOM 667 C C . ASP A 1 87 ? -14.441 -3.282 14.408 1.00 97.25 87 ASP A C 1
ATOM 669 O O . ASP A 1 87 ? -14.165 -2.977 13.251 1.00 97.25 87 ASP A O 1
ATOM 673 N N . GLU A 1 88 ? -15.181 -2.506 15.196 1.00 96.69 88 GLU A N 1
ATOM 674 C CA . GLU A 1 88 ? -15.692 -1.194 14.818 1.00 96.69 88 GLU A CA 1
ATOM 675 C C . GLU A 1 88 ? -14.564 -0.208 14.538 1.00 96.69 88 GLU A C 1
ATOM 677 O O . GLU A 1 88 ? -14.572 0.427 13.489 1.00 96.69 88 GLU A O 1
ATOM 682 N N . ASP A 1 89 ? -13.572 -0.118 15.431 1.00 97.56 89 ASP A N 1
ATOM 683 C CA . ASP A 1 89 ? -12.425 0.770 15.236 1.00 97.56 89 ASP A CA 1
ATOM 684 C C . ASP A 1 89 ? -11.685 0.436 13.934 1.00 97.56 89 ASP A C 1
ATOM 686 O O . ASP A 1 89 ? -11.336 1.348 13.184 1.00 97.56 89 ASP A O 1
ATOM 690 N N . ILE A 1 90 ? -11.471 -0.859 13.651 1.00 98.19 90 ILE A N 1
ATOM 691 C CA . ILE A 1 90 ? -10.817 -1.323 12.418 1.00 98.19 90 ILE A CA 1
ATOM 692 C C . ILE A 1 90 ? -11.661 -0.986 11.183 1.00 98.19 90 ILE A C 1
ATOM 694 O O . ILE A 1 90 ? -11.110 -0.513 10.186 1.00 98.19 90 ILE A O 1
ATOM 698 N N . ARG A 1 91 ? -12.976 -1.207 11.230 1.00 97.81 91 ARG A N 1
ATOM 699 C CA . ARG A 1 91 ? -13.879 -0.873 10.122 1.00 97.81 91 ARG A CA 1
ATOM 700 C C . ARG A 1 91 ? -13.888 0.635 9.854 1.00 97.81 91 ARG A C 1
ATOM 702 O O . ARG A 1 91 ? -13.689 1.063 8.721 1.00 97.81 91 ARG A O 1
ATOM 709 N N . ASP A 1 92 ? -14.030 1.447 10.900 1.00 97.62 92 ASP A N 1
ATOM 710 C CA . ASP A 1 92 ? -14.114 2.907 10.803 1.00 97.62 92 ASP A CA 1
ATOM 711 C C . ASP A 1 92 ? -12.836 3.533 10.217 1.00 97.62 92 ASP A C 1
ATOM 713 O O . ASP A 1 92 ? -12.914 4.409 9.350 1.00 97.62 92 ASP A O 1
ATOM 717 N N . ILE A 1 93 ? -11.645 3.099 10.659 1.00 97.88 93 ILE A N 1
ATOM 718 C CA . ILE A 1 93 ? -10.374 3.600 10.101 1.00 97.88 93 ILE A CA 1
ATOM 719 C C . ILE A 1 93 ? -10.169 3.154 8.650 1.00 97.88 93 ILE A C 1
ATOM 721 O O . ILE A 1 93 ? -9.666 3.934 7.838 1.00 97.88 93 ILE A O 1
ATOM 725 N N . SER A 1 94 ? -10.572 1.926 8.317 1.00 97.94 94 SER A N 1
ATOM 726 C CA . SER A 1 94 ? -10.437 1.371 6.967 1.00 97.94 94 SER A CA 1
ATOM 727 C C . SER A 1 94 ? -11.286 2.149 5.969 1.00 97.94 94 SER A C 1
ATOM 729 O O . SER A 1 94 ? -10.788 2.570 4.927 1.00 97.94 94 SER A O 1
ATOM 731 N N . GLU A 1 95 ? -12.532 2.438 6.332 1.00 97.06 95 GLU A N 1
ATOM 732 C CA . GLU A 1 95 ? -13.459 3.234 5.526 1.00 97.06 95 GLU A CA 1
ATOM 733 C C . GLU A 1 95 ? -13.021 4.695 5.402 1.00 97.06 95 GLU A C 1
ATOM 735 O O . GLU A 1 95 ? -13.059 5.277 4.315 1.00 97.06 95 GLU A O 1
ATOM 740 N N . TYR A 1 96 ? -12.521 5.293 6.490 1.00 96.81 96 TYR A N 1
ATOM 741 C CA . TYR A 1 96 ? -11.947 6.635 6.427 1.00 96.81 96 TYR A CA 1
ATOM 742 C C . TYR A 1 96 ? -10.784 6.711 5.425 1.00 96.81 96 TYR A C 1
ATOM 744 O O . TYR A 1 96 ? -10.779 7.588 4.560 1.00 96.81 96 TYR A O 1
ATOM 752 N N . LEU A 1 97 ? -9.811 5.797 5.518 1.00 96.88 97 LEU A N 1
ATOM 753 C CA . LEU A 1 97 ? -8.633 5.771 4.643 1.00 96.88 97 LEU A CA 1
ATOM 754 C C . LEU A 1 97 ? -8.997 5.444 3.189 1.00 96.88 97 LEU A C 1
ATOM 756 O O . LEU A 1 97 ? -8.422 6.038 2.271 1.00 96.88 97 LEU A O 1
ATOM 760 N N . ALA A 1 98 ? -9.969 4.556 2.969 1.00 95.38 98 ALA A N 1
ATOM 761 C CA . ALA A 1 98 ? -10.494 4.239 1.643 1.00 95.38 98 ALA A CA 1
ATOM 762 C C . ALA A 1 98 ? -11.187 5.442 0.986 1.00 95.38 98 ALA A C 1
ATOM 764 O O . ALA A 1 98 ? -11.032 5.670 -0.216 1.00 95.38 98 ALA A O 1
ATOM 765 N N . GLY A 1 99 ? -11.889 6.256 1.779 1.00 92.12 99 GLY A N 1
ATOM 766 C CA . GLY A 1 99 ? -12.553 7.482 1.333 1.00 92.12 99 GLY A CA 1
ATOM 767 C C . GLY A 1 99 ? -11.610 8.646 0.999 1.00 92.12 99 GLY A C 1
ATOM 768 O O . GLY A 1 99 ? -12.055 9.663 0.459 1.00 92.12 99 GLY A O 1
ATOM 769 N N . VAL A 1 100 ? -10.307 8.534 1.286 1.00 90.94 100 VAL A N 1
ATOM 770 C CA . VAL A 1 100 ? -9.335 9.592 0.981 1.00 90.94 100 VAL A CA 1
ATOM 771 C C . VAL A 1 100 ? -9.164 9.751 -0.532 1.00 90.94 100 VAL A C 1
ATOM 773 O O . VAL A 1 100 ? -8.576 8.915 -1.222 1.00 90.94 100 VAL A O 1
ATOM 776 N N . ASN A 1 101 ? -9.624 10.887 -1.060 1.00 86.88 101 ASN A N 1
ATOM 777 C CA . ASN A 1 101 ? -9.488 11.210 -2.476 1.00 86.88 101 ASN A CA 1
ATOM 778 C C . ASN A 1 101 ? -8.057 11.655 -2.817 1.00 86.88 101 ASN A C 1
ATOM 780 O O . ASN A 1 101 ? -7.676 12.811 -2.618 1.00 86.88 101 ASN A O 1
ATOM 784 N N . LEU A 1 102 ? -7.295 10.744 -3.421 1.00 84.81 102 LEU A N 1
ATOM 785 C CA . LEU A 1 102 ? -5.905 10.952 -3.838 1.00 84.81 102 LEU A CA 1
ATOM 786 C C . LEU A 1 102 ? -5.694 12.156 -4.761 1.00 84.81 102 LEU A C 1
ATOM 788 O O . LEU A 1 102 ? -4.630 12.763 -4.720 1.00 84.81 102 LEU A O 1
ATOM 792 N N . ARG A 1 103 ? -6.695 12.536 -5.566 1.00 81.19 103 ARG A N 1
ATOM 793 C CA . ARG A 1 103 ? -6.596 13.688 -6.482 1.00 81.19 103 ARG A CA 1
ATOM 794 C C . ARG A 1 103 ? -6.582 15.025 -5.748 1.00 81.19 103 ARG A C 1
ATOM 796 O O . ARG A 1 103 ? -6.126 16.030 -6.290 1.00 81.19 103 ARG A O 1
ATOM 803 N N . ASN A 1 104 ? -7.091 15.040 -4.519 1.00 79.81 104 ASN A N 1
ATOM 804 C CA . ASN A 1 104 ? -7.140 16.241 -3.697 1.00 79.81 104 ASN A CA 1
ATOM 805 C C . ASN A 1 104 ? -5.867 16.427 -2.866 1.00 79.81 104 ASN A C 1
ATOM 807 O O . ASN A 1 104 ? -5.638 17.530 -2.365 1.00 79.81 104 ASN A O 1
ATOM 811 N N . LEU A 1 105 ? -5.027 15.392 -2.771 1.00 76.88 105 LEU A N 1
ATOM 812 C CA . LEU A 1 105 ? -3.791 15.407 -2.004 1.00 76.88 105 LEU A CA 1
ATOM 813 C C . LEU A 1 105 ? -2.599 15.868 -2.843 1.00 76.88 105 LEU A C 1
ATOM 815 O O . LEU A 1 105 ? -2.471 15.539 -4.021 1.00 76.88 105 LEU A O 1
ATOM 819 N N . ASN A 1 106 ? -1.669 16.570 -2.196 1.00 77.38 106 ASN A N 1
ATOM 820 C CA . ASN A 1 106 ? -0.314 16.714 -2.716 1.00 77.38 106 ASN A CA 1
ATOM 821 C C . ASN A 1 106 ? 0.474 15.448 -2.356 1.00 77.38 106 ASN A C 1
ATOM 823 O O . ASN A 1 106 ? 1.102 15.385 -1.298 1.00 77.38 106 ASN A O 1
ATOM 827 N N . LEU A 1 107 ? 0.350 14.404 -3.179 1.00 82.62 107 LEU A N 1
ATOM 828 C CA . LEU A 1 107 ? 1.026 13.135 -2.918 1.00 82.62 107 LEU A CA 1
ATOM 829 C C . LEU A 1 107 ? 2.550 13.325 -2.948 1.00 82.62 107 LEU A C 1
ATOM 831 O O . LEU A 1 107 ? 3.062 13.965 -3.872 1.00 82.62 107 LEU A O 1
ATOM 835 N N . PRO A 1 108 ? 3.294 12.748 -1.986 1.00 83.69 108 PRO A N 1
ATOM 836 C CA . PRO A 1 108 ? 4.743 12.728 -2.057 1.00 83.69 108 PRO A CA 1
ATOM 837 C C . PRO A 1 108 ? 5.188 12.073 -3.364 1.00 83.69 108 PRO A C 1
ATOM 839 O O . PRO A 1 108 ? 4.651 11.035 -3.759 1.00 83.69 108 PRO A O 1
ATOM 842 N N . LYS A 1 109 ? 6.195 12.655 -4.023 1.00 86.38 109 LYS A N 1
ATOM 843 C CA . LYS A 1 109 ? 6.821 12.010 -5.177 1.00 86.38 109 LYS A CA 1
ATOM 844 C C . LYS A 1 109 ? 7.383 10.661 -4.725 1.00 86.38 109 LYS A C 1
ATOM 846 O O . LYS A 1 109 ? 8.172 10.612 -3.780 1.00 86.38 109 LYS A O 1
ATOM 851 N N . ILE A 1 110 ? 6.981 9.585 -5.398 1.00 89.56 110 ILE A N 1
ATOM 852 C CA . ILE A 1 110 ? 7.569 8.264 -5.176 1.00 89.56 110 ILE A CA 1
ATOM 853 C C . ILE A 1 110 ? 9.028 8.333 -5.650 1.00 89.56 110 ILE A C 1
ATOM 855 O O . ILE A 1 110 ? 9.260 8.724 -6.799 1.00 89.56 110 ILE A O 1
ATOM 859 N N . PRO A 1 111 ? 10.016 8.046 -4.780 1.00 89.94 111 PRO A N 1
ATOM 860 C CA . PRO A 1 111 ? 11.411 8.003 -5.190 1.00 89.94 111 PRO A CA 1
ATOM 861 C C . PRO A 1 111 ? 11.609 6.974 -6.296 1.00 89.94 111 PRO A C 1
ATOM 863 O O . PRO A 1 111 ? 10.970 5.922 -6.291 1.00 89.94 111 PRO A O 1
ATOM 866 N N . GLU A 1 112 ? 12.510 7.281 -7.222 1.00 91.06 112 GLU A N 1
ATOM 867 C CA . GLU A 1 112 ? 12.941 6.307 -8.216 1.00 91.06 112 GLU A CA 1
ATOM 868 C C . GLU A 1 112 ? 13.563 5.096 -7.515 1.00 91.06 112 GLU A C 1
ATOM 870 O O . GLU A 1 112 ? 14.304 5.242 -6.538 1.00 91.06 112 GLU A O 1
ATOM 875 N N . TYR A 1 113 ? 13.221 3.899 -7.988 1.00 93.31 113 TYR A N 1
ATOM 876 C CA . TYR A 1 113 ? 13.754 2.666 -7.434 1.00 93.31 113 TYR A CA 1
ATOM 877 C C . TYR A 1 113 ? 15.117 2.361 -8.078 1.00 93.31 113 TYR A C 1
ATOM 879 O O . TYR A 1 113 ? 15.175 2.173 -9.293 1.00 93.31 113 TYR A O 1
ATOM 887 N N . PRO A 1 114 ? 16.218 2.318 -7.307 1.00 90.88 114 PRO A N 1
ATOM 888 C CA . PRO A 1 114 ? 17.567 2.395 -7.873 1.00 90.88 114 PRO A CA 1
ATOM 889 C C . PRO A 1 114 ? 18.072 1.099 -8.520 1.00 90.88 114 PRO A C 1
ATOM 891 O O . PRO A 1 114 ? 19.016 1.150 -9.305 1.00 90.88 114 PRO A O 1
ATOM 894 N N . ASN A 1 115 ? 17.484 -0.055 -8.191 1.00 91.19 115 ASN A N 1
ATOM 895 C CA . ASN A 1 115 ? 18.102 -1.360 -8.459 1.00 91.19 115 ASN A CA 1
ATOM 896 C C . ASN A 1 115 ? 17.523 -2.111 -9.670 1.00 91.19 115 ASN A C 1
ATOM 898 O O . ASN A 1 115 ? 17.929 -3.240 -9.922 1.00 91.19 115 ASN A O 1
ATOM 902 N N . GLY A 1 116 ? 16.608 -1.510 -10.438 1.00 95.25 116 GLY A N 1
ATOM 903 C CA . GLY A 1 116 ? 15.898 -2.209 -11.513 1.00 95.25 116 GLY A CA 1
ATOM 904 C C . GLY A 1 116 ? 15.808 -1.438 -12.826 1.00 95.25 116 GLY A C 1
ATOM 905 O O . GLY A 1 116 ? 16.087 -0.243 -12.916 1.00 95.25 116 GLY A O 1
ATOM 906 N N . LYS A 1 117 ? 15.386 -2.143 -13.873 1.00 97.75 117 LYS A N 1
ATOM 907 C CA . LYS A 1 117 ? 15.167 -1.652 -15.234 1.00 97.75 117 LYS A CA 1
ATOM 908 C C . LYS A 1 117 ? 13.663 -1.629 -15.524 1.00 97.75 117 LYS A C 1
ATOM 910 O O . LYS A 1 117 ? 13.096 -2.672 -15.860 1.00 97.75 117 LYS A O 1
ATOM 915 N N . PRO A 1 118 ? 13.011 -0.448 -15.518 1.00 97.38 118 PRO A N 1
ATOM 916 C CA . PRO A 1 118 ? 11.563 -0.340 -15.712 1.00 97.38 118 PRO A CA 1
ATOM 917 C C . PRO A 1 118 ? 11.036 -0.995 -16.997 1.00 97.38 118 PRO A C 1
ATOM 919 O O . PRO A 1 118 ? 9.916 -1.495 -17.019 1.00 97.38 118 PRO A O 1
ATOM 922 N N . ASN A 1 119 ? 11.828 -1.022 -18.074 1.00 97.94 119 ASN A N 1
ATOM 923 C CA . ASN A 1 119 ? 11.414 -1.659 -19.328 1.00 97.94 119 ASN A CA 1
ATOM 924 C C . ASN A 1 119 ? 11.285 -3.182 -19.198 1.00 97.94 119 ASN A C 1
ATOM 926 O O . ASN A 1 119 ? 10.302 -3.734 -19.678 1.00 97.94 119 ASN A O 1
ATOM 930 N N . LYS A 1 120 ? 12.219 -3.840 -18.502 1.00 98.19 120 LYS A N 1
ATOM 931 C CA . LYS A 1 120 ? 12.142 -5.282 -18.231 1.00 98.19 120 LYS A CA 1
ATOM 932 C C . LYS A 1 120 ? 11.024 -5.600 -17.248 1.00 98.19 120 LYS A C 1
ATOM 934 O O . LYS A 1 120 ? 10.209 -6.479 -17.495 1.00 98.19 120 LYS A O 1
ATOM 939 N N . GLY A 1 121 ? 10.913 -4.804 -16.183 1.00 97.94 121 GLY A N 1
ATOM 940 C CA . GLY A 1 121 ? 9.829 -4.950 -15.214 1.00 97.94 121 GLY A CA 1
ATOM 941 C C . GLY A 1 121 ? 8.451 -4.804 -15.837 1.00 97.94 121 GLY A C 1
ATOM 942 O O . GLY A 1 121 ? 7.510 -5.474 -15.430 1.00 97.94 121 GLY A O 1
ATOM 943 N N . LYS A 1 122 ? 8.326 -3.953 -16.861 1.00 98.44 122 LYS A N 1
ATOM 944 C CA . LYS A 1 122 ? 7.097 -3.806 -17.637 1.00 98.44 122 LYS A CA 1
ATOM 945 C C . LYS A 1 122 ? 6.744 -5.064 -18.422 1.00 98.44 122 LYS A C 1
ATOM 947 O O . LYS A 1 122 ? 5.556 -5.349 -18.540 1.00 98.44 122 LYS A O 1
ATOM 952 N N . GLU A 1 123 ? 7.718 -5.758 -19.001 1.00 98.25 123 GLU A N 1
ATOM 953 C CA . GLU A 1 123 ? 7.488 -7.024 -19.711 1.00 98.25 123 GLU A CA 1
ATOM 954 C C . GLU A 1 123 ? 6.941 -8.057 -18.722 1.00 98.25 123 GLU A C 1
ATOM 956 O O . GLU A 1 123 ? 5.782 -8.450 -18.842 1.00 98.25 123 GLU A O 1
ATOM 961 N N . ILE A 1 124 ? 7.683 -8.314 -17.641 1.00 97.44 124 ILE A N 1
ATOM 962 C CA . ILE A 1 124 ? 7.302 -9.263 -16.584 1.00 97.44 124 ILE A CA 1
ATOM 963 C C . ILE A 1 124 ? 5.932 -8.920 -15.978 1.00 97.44 124 ILE A C 1
ATOM 965 O O . ILE A 1 124 ? 5.040 -9.761 -15.900 1.00 97.44 124 ILE A O 1
ATOM 969 N N . PHE A 1 125 ? 5.709 -7.658 -15.598 1.00 97.62 125 PHE A N 1
ATOM 970 C CA . PHE A 1 125 ? 4.436 -7.233 -15.012 1.00 97.62 125 PHE A CA 1
ATOM 971 C C . PHE A 1 125 ? 3.262 -7.427 -15.972 1.00 97.62 125 PHE A C 1
ATOM 973 O O . PHE A 1 125 ? 2.149 -7.748 -15.548 1.00 97.62 125 PHE A O 1
ATOM 980 N N . ASN A 1 126 ? 3.475 -7.182 -17.267 1.00 97.25 126 ASN A N 1
ATOM 981 C CA . ASN A 1 126 ? 2.430 -7.408 -18.249 1.00 97.25 126 ASN A CA 1
ATOM 982 C C . ASN A 1 126 ? 2.166 -8.894 -18.450 1.00 97.25 126 ASN A C 1
ATOM 984 O O . ASN A 1 126 ? 1.020 -9.231 -18.712 1.00 97.25 126 ASN A O 1
ATOM 988 N N . ASP A 1 127 ? 3.148 -9.767 -18.348 1.00 95.94 127 ASP A N 1
ATOM 989 C CA . ASP A 1 127 ? 2.916 -11.184 -18.608 1.00 95.94 127 ASP A CA 1
ATOM 990 C C . ASP A 1 127 ? 2.275 -11.862 -17.393 1.00 95.94 127 ASP A C 1
ATOM 992 O O . ASP A 1 127 ? 1.208 -12.464 -17.526 1.00 95.94 127 ASP A O 1
ATOM 996 N N . GLU A 1 128 ? 2.790 -11.580 -16.196 1.00 94.00 128 GLU A N 1
ATOM 997 C CA . GLU A 1 128 ? 2.455 -12.345 -14.992 1.00 94.00 128 GLU A CA 1
ATOM 998 C C . GLU A 1 128 ? 1.507 -11.590 -14.041 1.00 94.00 128 GLU A C 1
ATOM 1000 O O . GLU A 1 128 ? 0.511 -12.126 -13.552 1.00 94.00 128 GLU A O 1
ATOM 1005 N N . CYS A 1 129 ? 1.734 -10.293 -13.811 1.00 94.56 129 CYS A N 1
ATOM 1006 C CA . CYS A 1 129 ? 1.053 -9.564 -12.729 1.00 94.56 129 CYS A CA 1
ATOM 1007 C C . CYS A 1 129 ? -0.253 -8.866 -13.161 1.00 94.56 129 CYS A C 1
ATOM 1009 O O . CYS A 1 129 ? -1.162 -8.638 -12.347 1.00 94.56 129 CYS A O 1
ATOM 1011 N N . LYS A 1 130 ? -0.371 -8.466 -14.439 1.00 95.50 130 LYS A N 1
ATOM 1012 C CA . LYS A 1 130 ? -1.493 -7.635 -14.930 1.00 95.50 130 LYS A CA 1
ATOM 1013 C C . LYS A 1 130 ? -2.844 -8.335 -14.805 1.00 95.50 130 LYS A C 1
ATOM 1015 O O . LYS A 1 130 ? -3.873 -7.654 -14.742 1.00 95.50 130 LYS A O 1
ATOM 1020 N N . SER A 1 131 ? -2.848 -9.669 -14.830 1.00 93.62 131 SER A N 1
ATOM 1021 C CA . SER A 1 131 ? -4.045 -10.510 -14.751 1.00 93.62 131 SER A CA 1
ATOM 1022 C C . SER A 1 131 ? -4.846 -10.179 -13.491 1.00 93.62 131 SER A C 1
ATOM 1024 O O . SER A 1 131 ? -6.067 -10.029 -13.572 1.00 93.62 131 SER A O 1
ATOM 1026 N N . CYS A 1 132 ? -4.160 -9.917 -12.377 1.00 93.31 132 CYS A N 1
ATOM 1027 C CA . CYS A 1 132 ? -4.724 -9.526 -11.091 1.00 93.31 132 CYS A CA 1
ATOM 1028 C C . CYS A 1 132 ? -4.676 -8.006 -10.885 1.00 93.31 132 CYS A C 1
ATOM 1030 O O . CYS A 1 132 ? -5.729 -7.372 -10.742 1.00 93.31 132 CYS A O 1
ATOM 1032 N N . HIS A 1 133 ? -3.496 -7.385 -10.972 1.00 95.00 133 HIS A N 1
ATOM 1033 C CA . HIS A 1 133 ? -3.302 -5.973 -10.604 1.00 95.00 133 HIS A CA 1
ATOM 1034 C C . HIS A 1 133 ? -3.731 -4.953 -11.671 1.00 95.00 133 HIS A C 1
ATOM 1036 O O . HIS A 1 133 ? -3.688 -3.744 -11.420 1.00 95.00 133 HIS A O 1
ATOM 1042 N N . LYS A 1 134 ? -4.205 -5.426 -12.833 1.00 95.56 134 LYS A N 1
ATOM 1043 C CA . LYS A 1 134 ? -4.463 -4.656 -14.064 1.00 95.56 134 LYS A CA 1
ATOM 1044 C C . LYS A 1 134 ? -3.194 -4.045 -14.654 1.00 95.56 134 LYS A C 1
ATOM 1046 O O . LYS A 1 134 ? -2.251 -3.711 -13.952 1.00 95.56 134 LYS A O 1
ATOM 1051 N N . LYS A 1 135 ? -3.232 -3.755 -15.957 1.00 96.00 135 LYS A N 1
ATOM 1052 C CA . LYS A 1 135 ? -2.162 -3.025 -16.664 1.00 96.00 135 LYS A CA 1
ATOM 1053 C C . LYS A 1 135 ? -1.835 -1.657 -16.041 1.00 96.00 135 LYS A C 1
ATOM 1055 O O . LYS A 1 135 ? -0.729 -1.162 -16.189 1.00 96.00 135 LYS A O 1
ATOM 1060 N N . THR A 1 136 ? -2.800 -1.036 -15.363 1.00 96.00 136 THR A N 1
ATOM 1061 C CA . THR A 1 136 ? -2.609 0.247 -14.671 1.00 96.00 136 THR A CA 1
ATOM 1062 C C . THR A 1 136 ? -1.965 0.109 -13.291 1.00 96.00 136 THR A C 1
ATOM 1064 O O . THR A 1 136 ? -1.635 1.127 -12.695 1.00 96.00 136 THR A O 1
ATOM 1067 N N . GLY A 1 137 ? -1.846 -1.106 -12.744 1.00 96.62 137 GLY A N 1
ATOM 1068 C CA . GLY A 1 137 ? -1.391 -1.346 -11.373 1.00 96.62 137 GLY A CA 1
ATOM 1069 C C . GLY A 1 137 ? -2.371 -0.883 -10.289 1.00 96.62 137 GLY A C 1
ATOM 1070 O O . GLY A 1 137 ? -2.014 -0.868 -9.116 1.00 96.62 137 GLY A O 1
ATOM 1071 N N . LEU A 1 138 ? -3.601 -0.495 -10.648 1.00 95.06 138 LEU A N 1
ATOM 1072 C CA . LEU A 1 138 ? -4.612 0.004 -9.702 1.00 95.06 138 LEU A CA 1
ATOM 1073 C C . LEU A 1 138 ? -5.432 -1.106 -9.023 1.00 95.06 138 LEU A C 1
ATOM 1075 O O . LEU A 1 138 ? -6.321 -0.807 -8.229 1.00 95.06 138 LEU A O 1
ATOM 1079 N N . GLY A 1 139 ? -5.173 -2.374 -9.344 1.00 93.56 139 GLY A N 1
ATOM 1080 C CA . GLY A 1 139 ? -5.849 -3.505 -8.717 1.00 93.56 139 GLY A CA 1
ATOM 1081 C C . GLY A 1 139 ? -7.330 -3.653 -9.086 1.00 93.56 139 GLY A C 1
ATOM 1082 O O . GLY A 1 139 ? -7.880 -2.990 -9.982 1.00 93.56 139 GLY A O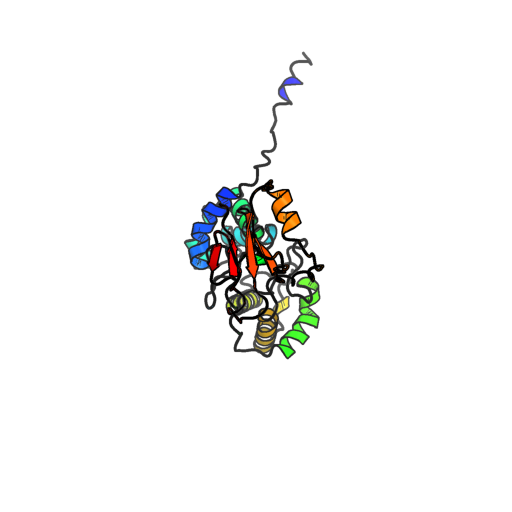 1
ATOM 1083 N N . LYS A 1 140 ? -7.997 -4.570 -8.385 1.00 92.81 140 LYS A N 1
ATOM 1084 C CA . LYS A 1 140 ? -9.426 -4.889 -8.506 1.00 92.81 140 LYS A CA 1
ATOM 1085 C C . LYS A 1 140 ? -10.046 -4.858 -7.101 1.00 92.81 140 LYS A C 1
ATOM 1087 O O . LYS A 1 140 ? -10.170 -5.915 -6.497 1.00 92.81 140 LYS A O 1
ATOM 1092 N N . PRO A 1 141 ? -10.500 -3.686 -6.614 1.00 87.25 141 PRO A N 1
ATOM 1093 C CA . PRO A 1 141 ? -11.058 -3.547 -5.264 1.00 87.25 141 PRO A CA 1
ATOM 1094 C C . PRO A 1 141 ? -12.176 -4.544 -4.939 1.00 87.25 141 PRO A C 1
ATOM 1096 O O . PRO A 1 141 ? -12.174 -5.128 -3.874 1.00 87.25 141 PRO A O 1
ATOM 1099 N N . LYS A 1 142 ? -13.076 -4.826 -5.895 1.00 87.50 142 LYS A N 1
ATOM 1100 C CA . LYS A 1 142 ? -14.168 -5.811 -5.734 1.00 87.50 142 LYS A CA 1
ATOM 1101 C C . LYS A 1 142 ? -13.710 -7.277 -5.616 1.00 87.50 142 LYS A C 1
ATOM 1103 O O . LYS A 1 142 ? -14.553 -8.161 -5.541 1.00 87.50 142 LYS A O 1
ATOM 1108 N N . LYS A 1 143 ? -12.412 -7.538 -5.747 1.00 87.69 143 LYS A N 1
ATOM 1109 C CA . LYS A 1 143 ? -11.782 -8.857 -5.625 1.00 87.69 143 LYS A CA 1
ATOM 1110 C C . LYS A 1 143 ? -10.647 -8.829 -4.594 1.00 87.69 143 LYS A C 1
ATOM 1112 O O . LYS A 1 143 ? -9.749 -9.644 -4.690 1.00 87.69 143 LYS A O 1
ATOM 1117 N N . ASP A 1 144 ? -10.607 -7.816 -3.728 1.00 86.75 144 ASP A N 1
ATOM 1118 C CA . ASP A 1 144 ? -9.536 -7.607 -2.745 1.00 86.75 144 ASP A CA 1
ATOM 1119 C C . ASP A 1 144 ? -8.114 -7.520 -3.314 1.00 86.75 144 ASP A C 1
ATOM 1121 O O . ASP A 1 144 ? -7.142 -7.588 -2.569 1.00 86.75 144 ASP A O 1
ATOM 1125 N N . ILE A 1 145 ? -7.966 -7.271 -4.620 1.00 91.75 145 ILE A N 1
ATOM 1126 C CA . ILE A 1 145 ? -6.651 -7.117 -5.247 1.00 91.75 145 ILE A CA 1
ATOM 1127 C C . ILE A 1 145 ? -6.213 -5.656 -5.099 1.00 91.75 145 ILE A C 1
ATOM 1129 O O . ILE A 1 145 ? -6.807 -4.782 -5.755 1.00 91.75 145 ILE A O 1
ATOM 1133 N N . PRO A 1 146 ? -5.179 -5.356 -4.292 1.00 94.12 146 PRO A N 1
ATOM 1134 C CA . PRO A 1 146 ? -4.802 -3.985 -3.986 1.00 94.12 146 PRO A CA 1
ATOM 1135 C C . PRO A 1 146 ? -4.082 -3.299 -5.161 1.00 94.12 146 PRO A C 1
ATOM 1137 O O . PRO A 1 146 ? -3.509 -3.958 -6.042 1.00 94.12 146 PRO A O 1
ATOM 1140 N N . PRO A 1 147 ? -4.071 -1.953 -5.187 1.00 95.56 147 PRO A N 1
ATOM 1141 C CA . PRO A 1 147 ? -3.200 -1.203 -6.076 1.00 95.56 147 PRO A CA 1
ATOM 1142 C C . PRO A 1 147 ? -1.731 -1.367 -5.659 1.00 95.56 147 PRO A C 1
ATOM 1144 O O . PRO A 1 147 ? -1.368 -1.184 -4.497 1.00 95.56 147 PRO A O 1
ATOM 1147 N N . VAL A 1 148 ? -0.882 -1.642 -6.645 1.00 96.38 148 VAL A N 1
ATOM 1148 C CA . VAL A 1 148 ? 0.587 -1.579 -6.539 1.00 96.38 148 VAL A CA 1
ATOM 1149 C C . VAL A 1 148 ? 1.133 -0.253 -7.077 1.00 96.38 148 VAL A C 1
ATOM 1151 O O . VAL A 1 148 ? 2.207 0.189 -6.680 1.00 96.38 148 VAL A O 1
ATOM 1154 N N . ALA A 1 149 ? 0.367 0.419 -7.942 1.00 95.44 149 ALA A N 1
ATOM 1155 C CA . ALA A 1 149 ? 0.699 1.732 -8.474 1.00 95.44 149 ALA A CA 1
ATOM 1156 C C . ALA A 1 149 ? 0.672 2.814 -7.383 1.00 95.44 149 ALA A C 1
ATOM 1158 O O . ALA A 1 149 ? -0.208 2.847 -6.512 1.00 95.44 149 ALA A O 1
ATOM 1159 N N . GLY A 1 150 ? 1.634 3.736 -7.439 1.00 92.88 150 GLY A N 1
ATOM 1160 C CA . GLY A 1 150 ? 1.773 4.811 -6.458 1.00 92.88 150 GLY A CA 1
ATOM 1161 C C . GLY A 1 150 ? 2.085 4.341 -5.034 1.00 92.88 150 GLY A C 1
ATOM 1162 O O . GLY A 1 150 ? 1.747 5.045 -4.083 1.00 92.88 150 GLY A O 1
ATOM 1163 N N . GLN A 1 151 ? 2.649 3.144 -4.872 1.00 95.75 151 GLN A N 1
ATOM 1164 C CA . GLN A 1 151 ? 3.173 2.644 -3.603 1.00 95.75 151 GLN A CA 1
ATOM 1165 C C . GLN A 1 151 ? 4.708 2.750 -3.587 1.00 95.75 151 GLN A C 1
ATOM 1167 O O . GLN A 1 151 ? 5.348 2.801 -4.634 1.00 95.75 151 GLN A O 1
ATOM 1172 N N . TYR A 1 152 ? 5.308 2.808 -2.398 1.00 95.19 152 TYR A N 1
ATOM 1173 C CA . TYR A 1 152 ? 6.757 2.944 -2.241 1.00 95.19 152 TYR A CA 1
ATOM 1174 C C . TYR A 1 152 ? 7.499 1.643 -2.562 1.00 95.19 152 TYR A C 1
ATOM 1176 O O . TYR A 1 152 ? 7.161 0.584 -2.031 1.00 95.19 152 TYR A O 1
ATOM 1184 N N . GLY A 1 153 ? 8.559 1.741 -3.372 1.00 94.06 153 GLY A N 1
ATOM 1185 C CA . GLY A 1 153 ? 9.348 0.582 -3.802 1.00 94.06 153 GLY A CA 1
ATOM 1186 C C . GLY A 1 153 ? 9.969 -0.206 -2.646 1.00 94.06 153 GLY A C 1
ATOM 1187 O O . GLY A 1 153 ? 9.883 -1.427 -2.636 1.00 94.06 153 GLY A O 1
ATOM 1188 N N . SER A 1 154 ? 10.483 0.472 -1.613 1.00 92.38 154 SER A N 1
ATOM 1189 C CA . SER A 1 154 ? 11.019 -0.176 -0.401 1.00 92.38 154 SER A CA 1
ATOM 1190 C C . SER A 1 154 ? 9.979 -1.036 0.323 1.00 92.38 154 SER A C 1
ATOM 1192 O O . SER A 1 154 ? 10.276 -2.136 0.792 1.00 92.38 154 SER A O 1
ATOM 1194 N N . TYR A 1 155 ? 8.737 -0.553 0.398 1.00 95.06 155 TYR A N 1
ATOM 1195 C CA . TYR A 1 155 ? 7.647 -1.304 1.000 1.00 95.06 155 TYR A CA 1
ATOM 1196 C C . TYR A 1 155 ? 7.270 -2.518 0.149 1.00 95.06 155 TYR A C 1
ATOM 1198 O O . TYR A 1 155 ? 7.126 -3.603 0.714 1.00 95.06 155 TYR A O 1
ATOM 1206 N N . ILE A 1 156 ? 7.134 -2.345 -1.176 1.00 95.31 156 ILE A N 1
ATOM 1207 C CA . ILE A 1 156 ? 6.812 -3.439 -2.108 1.00 95.31 156 ILE A CA 1
ATOM 1208 C C . ILE A 1 156 ? 7.889 -4.523 -2.033 1.00 95.31 156 ILE A C 1
ATOM 1210 O O . ILE A 1 156 ? 7.544 -5.681 -1.816 1.00 95.31 156 ILE A O 1
ATOM 1214 N N . PHE A 1 157 ? 9.170 -4.145 -2.103 1.00 94.44 157 PHE A N 1
ATOM 1215 C CA . PHE A 1 157 ? 10.302 -5.062 -1.960 1.00 94.44 157 PHE A CA 1
ATOM 1216 C C . PHE A 1 157 ? 10.175 -5.905 -0.692 1.00 94.44 157 PHE A C 1
ATOM 1218 O O . PHE A 1 157 ? 10.189 -7.131 -0.740 1.00 94.44 157 PHE A O 1
ATOM 1225 N N . SER A 1 158 ? 9.950 -5.253 0.452 1.00 93.19 158 SER A N 1
ATOM 1226 C CA . SER A 1 158 ? 9.778 -5.969 1.715 1.00 93.19 158 SER A CA 1
ATOM 1227 C C . SER A 1 158 ? 8.552 -6.881 1.735 1.00 93.19 158 SER A C 1
ATOM 1229 O O . SER A 1 158 ? 8.579 -7.871 2.462 1.00 93.19 158 SER A O 1
ATOM 1231 N N . GLN A 1 159 ? 7.473 -6.563 1.012 1.00 94.50 159 GLN A N 1
ATOM 1232 C CA . GLN A 1 159 ? 6.312 -7.454 0.953 1.00 94.50 159 GLN A CA 1
ATOM 1233 C C . GLN A 1 159 ? 6.627 -8.694 0.127 1.00 94.50 159 GLN A C 1
ATOM 1235 O O . GLN A 1 159 ? 6.351 -9.787 0.602 1.00 94.50 159 GLN A O 1
ATOM 1240 N N . ILE A 1 160 ? 7.266 -8.524 -1.033 1.00 94.81 160 ILE A N 1
ATOM 1241 C CA . ILE A 1 160 ? 7.693 -9.636 -1.889 1.00 94.81 160 ILE A CA 1
ATOM 1242 C C . ILE A 1 160 ? 8.648 -10.558 -1.134 1.00 94.81 160 ILE A C 1
ATOM 1244 O O . ILE A 1 160 ? 8.420 -11.760 -1.097 1.00 94.81 160 ILE A O 1
ATOM 1248 N N . LYS A 1 161 ? 9.637 -10.006 -0.418 1.00 94.00 161 LYS A N 1
ATOM 1249 C CA . LYS A 1 161 ? 10.524 -10.814 0.434 1.00 94.00 161 LYS A CA 1
ATOM 1250 C C . LYS A 1 161 ? 9.783 -11.584 1.520 1.00 94.00 161 LYS A C 1
ATOM 1252 O O . LYS A 1 161 ? 10.097 -12.738 1.768 1.00 94.00 161 LYS A O 1
ATOM 1257 N N . LYS A 1 162 ? 8.756 -10.990 2.133 1.00 93.38 162 LYS A N 1
ATOM 1258 C CA . LYS A 1 162 ? 7.929 -11.705 3.115 1.00 93.38 162 LYS A CA 1
ATOM 1259 C C . LYS A 1 162 ? 7.078 -12.815 2.496 1.00 93.38 162 LYS A C 1
ATOM 1261 O O . LYS A 1 162 ? 6.826 -13.776 3.213 1.00 93.38 162 LYS A O 1
ATOM 1266 N N . PHE A 1 163 ? 6.651 -12.676 1.238 1.00 93.56 163 PHE A N 1
ATOM 1267 C CA . PHE A 1 163 ? 5.997 -13.756 0.493 1.00 93.56 163 PHE A CA 1
ATOM 1268 C C . PHE A 1 163 ? 6.999 -14.882 0.193 1.00 93.56 163 PHE A C 1
ATOM 1270 O O . PHE A 1 163 ? 6.761 -16.010 0.596 1.00 93.56 163 PHE A O 1
ATOM 1277 N N . GLN A 1 164 ? 8.181 -14.571 -0.357 1.00 93.12 164 GLN A N 1
ATOM 1278 C CA . GLN A 1 164 ? 9.241 -15.568 -0.612 1.00 93.12 164 GLN A CA 1
ATOM 1279 C C . GLN A 1 164 ? 9.665 -16.330 0.659 1.00 93.12 164 GLN A C 1
ATOM 1281 O O . GLN A 1 164 ? 9.807 -17.548 0.651 1.00 93.12 164 GLN A O 1
ATOM 1286 N N . ASP A 1 165 ? 9.810 -15.624 1.784 1.00 92.25 165 ASP A N 1
ATOM 1287 C CA . ASP A 1 165 ? 10.211 -16.216 3.068 1.00 92.25 165 ASP A CA 1
ATOM 1288 C C . ASP A 1 165 ? 9.045 -16.890 3.826 1.00 92.25 165 ASP A C 1
ATOM 1290 O O . ASP A 1 165 ? 9.215 -17.292 4.982 1.00 92.25 165 ASP A O 1
ATOM 1294 N N . LYS A 1 166 ? 7.841 -16.945 3.237 1.00 90.56 166 LYS A N 1
ATOM 1295 C CA . LYS A 1 166 ? 6.598 -17.455 3.853 1.00 90.56 166 LYS A CA 1
ATOM 1296 C C . LYS A 1 166 ? 6.253 -16.793 5.201 1.00 90.56 166 LYS A C 1
ATOM 1298 O O . LYS A 1 166 ? 5.583 -17.361 6.064 1.00 90.56 166 LYS A O 1
ATOM 1303 N N . GLN A 1 167 ? 6.725 -15.563 5.419 1.00 90.75 167 GLN A N 1
ATOM 1304 C CA . GLN A 1 167 ? 6.385 -14.738 6.589 1.00 90.75 167 GLN A CA 1
ATOM 1305 C C . GLN A 1 167 ? 5.063 -13.985 6.409 1.00 90.75 167 GLN A C 1
ATOM 1307 O O . GLN A 1 167 ? 4.544 -13.387 7.359 1.00 90.75 167 GLN A O 1
ATOM 1312 N N . ARG A 1 168 ? 4.553 -13.949 5.179 1.00 90.50 168 ARG A N 1
ATOM 1313 C CA . ARG A 1 168 ? 3.247 -13.433 4.791 1.00 90.50 168 ARG A CA 1
ATOM 1314 C C . ARG A 1 168 ? 2.755 -14.302 3.642 1.00 90.50 168 ARG A C 1
ATOM 1316 O O . ARG A 1 168 ? 3.560 -14.623 2.787 1.00 90.50 168 ARG A O 1
ATOM 1323 N N . HIS A 1 169 ? 1.463 -14.594 3.623 1.00 88.81 169 HIS A N 1
ATOM 1324 C CA . HIS A 1 169 ? 0.820 -15.329 2.541 1.00 88.81 169 HIS A CA 1
ATOM 1325 C C . HIS A 1 169 ? 0.300 -14.364 1.473 1.00 88.81 169 HIS A C 1
ATOM 1327 O O . HIS A 1 169 ? -0.302 -13.340 1.831 1.00 88.81 169 HIS A O 1
ATOM 1333 N N . HIS A 1 170 ? 0.552 -14.642 0.195 1.00 87.88 170 HIS A N 1
ATOM 1334 C CA . HIS A 1 170 ? -0.034 -13.873 -0.899 1.00 87.88 170 HIS A CA 1
ATOM 1335 C C . HIS A 1 170 ? -1.516 -14.237 -1.076 1.00 87.88 170 HIS A C 1
ATOM 1337 O O . HIS A 1 170 ? -1.896 -15.402 -1.088 1.00 87.88 170 HIS A O 1
ATOM 1343 N N . ASP A 1 171 ? -2.384 -13.229 -1.184 1.00 82.12 171 ASP A N 1
ATOM 1344 C CA . ASP A 1 171 ? -3.815 -13.470 -1.388 1.00 82.12 171 ASP A CA 1
ATOM 1345 C C . ASP A 1 171 ? -4.065 -14.184 -2.730 1.00 82.12 171 ASP A C 1
ATOM 1347 O O . ASP A 1 171 ? -3.377 -13.915 -3.716 1.00 82.12 171 ASP A O 1
ATOM 1351 N N . ASP A 1 172 ? -5.086 -15.043 -2.783 1.00 77.25 172 ASP A N 1
ATOM 1352 C CA . ASP A 1 172 ? -5.443 -15.852 -3.963 1.00 77.25 172 ASP A CA 1
ATOM 1353 C C . ASP A 1 172 ? -4.324 -16.796 -4.463 1.00 77.25 172 ASP A C 1
ATOM 1355 O O . ASP A 1 172 ? -4.348 -17.217 -5.621 1.00 77.25 172 ASP A O 1
ATOM 1359 N N . ASP A 1 173 ? -3.380 -17.168 -3.591 1.00 79.50 173 ASP A N 1
ATOM 1360 C CA . ASP A 1 173 ? -2.304 -18.122 -3.875 1.00 79.50 173 ASP A CA 1
ATOM 1361 C C . ASP A 1 173 ? -2.200 -19.187 -2.764 1.00 79.50 173 ASP A C 1
ATOM 1363 O O . ASP A 1 173 ? -1.474 -18.991 -1.796 1.00 79.50 173 ASP A O 1
ATOM 1367 N N . PRO A 1 174 ? -2.922 -20.319 -2.864 1.00 75.06 174 PRO A N 1
ATOM 1368 C CA . PRO A 1 174 ? -2.955 -21.324 -1.801 1.00 75.06 174 PRO A CA 1
ATOM 1369 C C . PRO A 1 174 ? -1.610 -22.028 -1.558 1.00 75.06 174 PRO A C 1
ATOM 1371 O O . PRO A 1 174 ? -1.398 -22.519 -0.449 1.00 75.06 174 PRO A O 1
ATOM 1374 N N . GLU A 1 175 ? -0.723 -22.076 -2.556 1.00 77.94 175 GLU A N 1
ATOM 1375 C CA . GLU A 1 175 ? 0.604 -22.699 -2.443 1.00 77.94 175 GLU A CA 1
ATOM 1376 C C . GLU A 1 175 ? 1.675 -21.688 -1.981 1.00 77.94 175 GLU A C 1
ATOM 1378 O O . GLU A 1 175 ? 2.758 -22.079 -1.542 1.00 77.94 175 GLU A O 1
ATOM 1383 N N . ASP A 1 176 ? 1.337 -20.391 -1.993 1.00 79.62 176 ASP A N 1
ATOM 1384 C CA . ASP A 1 176 ? 2.195 -19.252 -1.639 1.00 79.62 176 ASP A CA 1
ATOM 1385 C C . ASP A 1 176 ? 3.476 -19.173 -2.485 1.00 79.62 176 ASP A C 1
ATOM 1387 O O . ASP A 1 176 ? 4.464 -18.589 -2.043 1.00 79.62 176 ASP A O 1
ATOM 1391 N N . ASP A 1 177 ? 3.510 -19.800 -3.661 1.00 84.38 177 ASP A N 1
ATOM 1392 C CA . ASP A 1 177 ? 4.701 -19.981 -4.496 1.00 84.38 177 ASP A CA 1
ATOM 1393 C C . ASP A 1 177 ? 4.850 -18.926 -5.603 1.00 84.38 177 ASP A C 1
ATOM 1395 O O . ASP A 1 177 ? 5.867 -18.910 -6.299 1.00 84.38 177 ASP A O 1
ATOM 1399 N N . THR A 1 178 ? 3.916 -17.964 -5.700 1.00 86.44 178 THR A N 1
ATOM 1400 C CA . THR A 1 178 ? 3.901 -16.902 -6.727 1.00 86.44 178 THR A CA 1
ATOM 1401 C C . THR A 1 178 ? 5.255 -16.215 -6.910 1.00 86.44 178 THR A C 1
ATOM 1403 O O . THR A 1 178 ? 5.583 -15.797 -8.016 1.00 86.44 178 THR A O 1
ATOM 1406 N N . PHE A 1 179 ? 6.037 -16.047 -5.840 1.00 90.88 179 PHE A N 1
ATOM 1407 C CA . PHE A 1 179 ? 7.321 -15.342 -5.883 1.00 90.88 179 PHE A CA 1
ATOM 1408 C C . PHE A 1 179 ? 8.550 -16.249 -5.765 1.00 90.88 179 PHE A C 1
ATOM 1410 O O . PHE A 1 179 ? 9.666 -15.726 -5.776 1.00 90.88 179 PHE A O 1
ATOM 1417 N N . ASP A 1 180 ? 8.388 -17.567 -5.658 1.00 89.00 180 ASP A N 1
ATOM 1418 C CA . ASP A 1 180 ? 9.499 -18.484 -5.363 1.00 89.00 180 ASP A CA 1
ATOM 1419 C C . ASP A 1 180 ? 10.513 -18.554 -6.513 1.00 89.00 180 ASP A C 1
ATOM 1421 O O . ASP A 1 180 ? 11.720 -18.597 -6.272 1.00 89.00 180 ASP A O 1
ATOM 1425 N N . ASP A 1 181 ? 10.032 -18.459 -7.754 1.00 89.19 181 ASP A N 1
ATOM 1426 C CA . ASP A 1 181 ? 10.861 -18.572 -8.959 1.00 89.19 181 ASP A CA 1
ATOM 1427 C C . ASP A 1 181 ? 11.458 -17.238 -9.443 1.00 89.19 181 ASP A C 1
ATOM 1429 O O . ASP A 1 181 ? 12.223 -17.215 -10.407 1.00 89.19 181 ASP A O 1
ATOM 1433 N N . TYR A 1 182 ? 11.148 -16.119 -8.781 1.00 94.25 182 TYR A N 1
ATOM 1434 C CA . TYR A 1 182 ? 11.646 -14.805 -9.189 1.00 94.25 182 TYR A CA 1
ATOM 1435 C C . TYR A 1 182 ? 13.015 -14.504 -8.582 1.00 94.25 182 TYR A C 1
ATOM 1437 O O . TYR A 1 182 ? 13.178 -14.417 -7.359 1.00 94.25 182 TYR A O 1
ATOM 1445 N N . ALA A 1 183 ? 13.994 -14.227 -9.443 1.00 95.06 183 ALA A N 1
ATOM 1446 C CA . ALA A 1 183 ? 15.285 -13.719 -9.006 1.00 95.06 183 ALA A CA 1
ATOM 1447 C C . ALA A 1 183 ? 15.163 -12.293 -8.439 1.00 95.06 183 ALA A C 1
ATOM 1449 O O . ALA A 1 183 ? 14.335 -11.491 -8.876 1.00 95.06 183 ALA A O 1
ATOM 1450 N N . ASP A 1 184 ? 16.072 -11.922 -7.532 1.00 94.88 184 ASP A N 1
ATOM 1451 C CA . ASP A 1 184 ? 16.134 -10.570 -6.952 1.00 94.88 184 ASP A CA 1
ATOM 1452 C C . ASP A 1 184 ? 16.158 -9.472 -8.023 1.00 94.88 184 ASP A C 1
ATOM 1454 O O . ASP A 1 184 ? 15.491 -8.451 -7.883 1.00 94.88 184 ASP A O 1
ATOM 1458 N N . THR A 1 185 ? 16.858 -9.710 -9.136 1.00 96.81 185 THR A N 1
ATOM 1459 C CA . THR A 1 185 ? 16.917 -8.770 -10.261 1.00 96.81 185 THR A CA 1
ATOM 1460 C C . THR A 1 185 ? 15.580 -8.607 -10.979 1.00 96.81 185 THR A C 1
ATOM 1462 O O . THR A 1 185 ? 15.272 -7.519 -11.452 1.00 96.81 185 THR A O 1
ATOM 1465 N N . GLU A 1 186 ? 14.778 -9.669 -11.074 1.00 97.44 186 GLU A N 1
ATOM 1466 C CA . GLU A 1 186 ? 13.450 -9.612 -11.696 1.00 97.44 186 GLU A CA 1
ATOM 1467 C C . GLU A 1 186 ? 12.466 -8.879 -10.785 1.00 97.44 186 GLU A C 1
ATOM 1469 O O . GLU A 1 186 ? 11.698 -8.036 -11.249 1.00 97.44 186 GLU A O 1
ATOM 1474 N N . ILE A 1 187 ? 12.554 -9.125 -9.475 1.00 97.19 187 ILE A N 1
ATOM 1475 C CA . ILE A 1 187 ? 11.803 -8.386 -8.455 1.00 97.19 187 ILE A CA 1
ATOM 1476 C C . ILE A 1 187 ? 12.153 -6.898 -8.517 1.00 97.19 187 ILE A C 1
ATOM 1478 O O . ILE A 1 187 ? 11.256 -6.054 -8.561 1.00 97.19 187 ILE A O 1
ATOM 1482 N N . ASP A 1 188 ? 13.441 -6.563 -8.565 1.00 97.88 188 ASP A N 1
ATOM 1483 C CA . ASP A 1 188 ? 13.896 -5.181 -8.670 1.00 97.88 188 ASP A CA 1
ATOM 1484 C C . ASP A 1 188 ? 13.408 -4.514 -9.966 1.00 97.88 188 ASP A C 1
ATOM 1486 O O . ASP A 1 188 ? 12.939 -3.371 -9.930 1.00 97.88 188 ASP A O 1
ATOM 1490 N N . ASP A 1 189 ? 13.448 -5.226 -11.097 1.00 98.44 189 ASP A N 1
ATOM 1491 C CA . ASP A 1 189 ? 12.914 -4.762 -12.379 1.00 98.44 189 ASP A CA 1
ATOM 1492 C C . ASP A 1 189 ? 11.402 -4.469 -12.272 1.00 98.44 189 ASP A C 1
ATOM 1494 O O . ASP A 1 189 ? 10.965 -3.368 -12.633 1.00 98.44 189 ASP A O 1
ATOM 1498 N N . ILE A 1 190 ? 10.601 -5.399 -11.727 1.00 97.94 190 ILE A N 1
ATOM 1499 C CA . ILE A 1 190 ? 9.153 -5.222 -11.500 1.00 97.94 190 ILE A CA 1
ATOM 1500 C C . ILE A 1 190 ? 8.890 -3.990 -10.627 1.00 97.94 190 ILE A C 1
ATOM 1502 O O . ILE A 1 190 ? 8.051 -3.156 -10.979 1.00 97.94 190 ILE A O 1
ATOM 1506 N N . ILE A 1 191 ? 9.608 -3.838 -9.510 1.00 97.50 191 ILE A N 1
ATOM 1507 C CA . ILE A 1 191 ? 9.427 -2.715 -8.580 1.00 97.50 191 ILE A CA 1
ATOM 1508 C C . ILE A 1 191 ? 9.781 -1.388 -9.257 1.00 97.50 191 ILE A C 1
ATOM 1510 O O . ILE A 1 191 ? 9.030 -0.410 -9.141 1.00 97.50 191 ILE A O 1
ATOM 1514 N N . ALA A 1 192 ? 10.880 -1.360 -10.014 1.00 97.75 192 ALA A N 1
ATOM 1515 C CA . ALA A 1 192 ? 11.276 -0.199 -10.801 1.00 97.75 192 ALA A CA 1
ATOM 1516 C C . ALA A 1 192 ? 10.200 0.202 -11.809 1.00 97.75 192 ALA A C 1
ATOM 1518 O O . ALA A 1 192 ? 9.988 1.390 -12.022 1.00 97.75 192 ALA A O 1
ATOM 1519 N N . TYR A 1 193 ? 9.470 -0.756 -12.384 1.00 98.12 193 TYR A N 1
ATOM 1520 C CA . TYR A 1 193 ? 8.339 -0.454 -13.252 1.00 98.12 193 TYR A CA 1
ATOM 1521 C C . TYR A 1 193 ? 7.104 0.043 -12.490 1.00 98.12 193 TYR A C 1
ATOM 1523 O O . TYR A 1 193 ? 6.589 1.119 -12.802 1.00 98.12 193 TYR A O 1
ATOM 1531 N N . VAL A 1 194 ? 6.602 -0.698 -11.497 1.00 97.19 194 VAL A N 1
ATOM 1532 C CA . VAL A 1 194 ? 5.309 -0.375 -10.854 1.00 97.19 194 VAL A CA 1
ATOM 1533 C C . VAL A 1 194 ? 5.339 0.946 -10.086 1.00 97.19 194 VAL A C 1
ATOM 1535 O O . VAL A 1 194 ? 4.316 1.622 -9.984 1.00 97.19 194 VAL A O 1
ATOM 1538 N N . THR A 1 195 ? 6.512 1.366 -9.606 1.00 95.31 195 THR A N 1
ATOM 1539 C CA . THR A 1 195 ? 6.701 2.672 -8.951 1.00 95.31 195 THR A CA 1
ATOM 1540 C C . THR A 1 195 ? 6.610 3.857 -9.922 1.00 95.31 195 THR A C 1
ATOM 1542 O O . THR A 1 195 ? 6.394 4.984 -9.478 1.00 95.31 195 THR A O 1
ATOM 1545 N N . THR A 1 196 ? 6.672 3.620 -11.241 1.00 95.50 196 THR A N 1
ATOM 1546 C CA . THR A 1 196 ? 6.377 4.637 -12.272 1.00 95.50 196 THR A CA 1
ATOM 1547 C C . THR A 1 196 ? 4.882 4.827 -12.532 1.00 95.50 196 THR A C 1
ATOM 1549 O O . THR A 1 196 ? 4.483 5.810 -13.161 1.00 95.50 196 THR A O 1
ATOM 1552 N N . LEU A 1 197 ? 4.036 3.898 -12.072 1.00 95.12 197 LEU A N 1
ATOM 1553 C CA . LEU A 1 197 ? 2.604 3.929 -12.347 1.00 95.12 197 LEU A CA 1
ATOM 1554 C C . LEU A 1 197 ? 1.889 4.942 -11.435 1.00 95.12 197 LEU A C 1
ATOM 1556 O O . LEU A 1 197 ? 2.148 4.985 -10.227 1.00 95.12 197 LEU A O 1
ATOM 1560 N N . PRO A 1 198 ? 0.952 5.744 -11.976 1.00 91.44 198 PRO A N 1
ATOM 1561 C CA . PRO A 1 198 ? 0.262 6.770 -11.204 1.00 91.44 198 PRO A CA 1
ATOM 1562 C C . PRO A 1 198 ? -0.694 6.161 -10.168 1.00 91.44 198 PRO A C 1
ATOM 1564 O O . PRO A 1 198 ? -1.406 5.198 -10.442 1.00 91.44 198 PRO A O 1
ATOM 1567 N N . ALA A 1 199 ? -0.772 6.782 -8.987 1.00 90.62 199 ALA A N 1
ATOM 1568 C CA . ALA A 1 199 ? -1.603 6.326 -7.865 1.00 90.62 199 ALA A CA 1
ATOM 1569 C C . ALA A 1 199 ? -3.122 6.390 -8.128 1.00 90.62 199 ALA A C 1
ATOM 1571 O O . ALA A 1 199 ? -3.908 5.799 -7.389 1.00 90.62 199 ALA A O 1
ATOM 1572 N N . HIS A 1 200 ? -3.544 7.132 -9.152 1.00 87.62 200 HIS A N 1
ATOM 1573 C CA . HIS A 1 200 ? -4.935 7.272 -9.562 1.00 87.62 200 HIS A CA 1
ATOM 1574 C C . HIS A 1 200 ? -5.030 7.352 -11.092 1.00 87.62 200 HIS A C 1
ATOM 1576 O O . HIS A 1 200 ? -4.073 7.778 -11.745 1.00 87.62 200 HIS A O 1
ATOM 1582 N N . PRO A 1 201 ? -6.187 7.009 -11.690 1.00 82.88 201 PRO A N 1
ATOM 1583 C CA . PRO A 1 201 ? -6.411 7.243 -13.109 1.00 82.88 201 PRO A CA 1
ATOM 1584 C C . PRO A 1 201 ? -6.228 8.729 -13.446 1.00 82.88 201 PRO A C 1
ATOM 1586 O O . PRO A 1 201 ? -6.582 9.577 -12.605 1.00 82.88 201 PRO A O 1
ATOM 1589 N N . PRO A 1 202 ? -5.740 9.059 -14.656 1.00 70.56 202 PRO A N 1
ATOM 1590 C CA . PRO A 1 202 ? -5.756 10.436 -15.129 1.00 70.56 202 PRO A CA 1
ATOM 1591 C C . PRO A 1 202 ? -7.180 10.988 -15.032 1.00 70.56 202 PRO A C 1
ATOM 1593 O O . PRO A 1 202 ? -8.160 10.233 -15.052 1.00 70.56 202 PRO A O 1
ATOM 1596 N N . LEU A 1 203 ? -7.295 12.305 -14.866 1.00 60.81 203 LEU A N 1
ATOM 1597 C CA . LEU A 1 203 ? -8.597 12.940 -15.021 1.00 60.81 203 LEU A CA 1
ATOM 1598 C C . LEU A 1 203 ? -9.124 12.586 -16.420 1.00 60.81 203 LEU A C 1
ATOM 1600 O O . LEU A 1 203 ? -8.320 12.542 -17.359 1.00 60.81 203 LEU A O 1
ATOM 1604 N N . PRO A 1 204 ? -10.431 12.303 -16.571 1.00 51.88 204 PRO A N 1
ATOM 1605 C CA . PRO A 1 204 ? -11.010 12.316 -17.905 1.00 51.88 204 PRO A CA 1
ATOM 1606 C C . PRO A 1 204 ? -10.641 13.656 -18.545 1.00 51.88 204 PRO A C 1
ATOM 1608 O O . PRO A 1 204 ? -10.554 14.665 -17.836 1.00 51.88 204 PRO A O 1
ATOM 1611 N N . ALA A 1 205 ? -10.358 13.656 -19.850 1.00 50.44 205 ALA A N 1
ATOM 1612 C CA . ALA A 1 205 ? -10.221 14.912 -20.574 1.00 50.44 205 ALA A CA 1
ATOM 1613 C C . ALA A 1 205 ? -11.446 15.756 -20.208 1.00 50.44 205 ALA A C 1
ATOM 1615 O O . ALA A 1 205 ? -12.570 15.264 -20.318 1.00 50.44 205 ALA A O 1
ATOM 1616 N N . SER A 1 206 ? -11.226 16.944 -19.643 1.00 48.69 206 SER A N 1
ATOM 1617 C CA . SER A 1 206 ? -12.326 17.852 -19.350 1.00 48.69 206 SER A CA 1
ATOM 1618 C C . SER A 1 206 ? -13.067 18.056 -20.662 1.00 48.69 206 SER A C 1
ATOM 1620 O O . SER A 1 206 ? -12.441 18.485 -21.632 1.00 48.69 206 SER A O 1
ATOM 1622 N N . GLU A 1 207 ? -14.362 17.749 -20.713 1.00 34.00 207 GLU A N 1
ATOM 1623 C CA . GLU A 1 207 ? -15.193 18.456 -21.678 1.00 34.00 207 GLU A CA 1
ATOM 1624 C C . GLU A 1 207 ? -14.953 19.942 -21.400 1.00 34.00 207 GLU A C 1
ATOM 1626 O O . GLU A 1 207 ? -14.991 20.370 -20.241 1.00 34.00 207 GLU A O 1
ATOM 1631 N N . GLU A 1 208 ? -14.547 20.691 -22.424 1.00 34.62 208 GLU A N 1
ATOM 1632 C CA . GLU A 1 208 ? -14.393 22.136 -22.329 1.00 34.62 208 GLU A CA 1
ATOM 1633 C C . GLU A 1 208 ? -15.735 22.711 -21.884 1.00 34.62 208 GLU A C 1
ATOM 1635 O O . GLU A 1 208 ? -16.662 22.841 -22.677 1.00 34.62 208 GLU A O 1
ATOM 1640 N N . PHE A 1 209 ? -15.865 23.014 -20.598 1.00 35.66 209 PHE A N 1
ATOM 1641 C CA . PHE A 1 209 ? -17.007 23.756 -20.106 1.00 35.66 209 PHE A CA 1
ATOM 1642 C C . PHE A 1 209 ? -16.550 25.189 -19.869 1.00 35.66 209 PHE A C 1
ATOM 1644 O O . PHE A 1 209 ? -15.848 25.490 -18.901 1.00 35.66 209 PHE A O 1
ATOM 1651 N N . SER A 1 210 ? -16.907 26.067 -20.804 1.00 32.00 210 SER A N 1
ATOM 1652 C CA . SER A 1 210 ? -16.806 27.510 -20.634 1.00 32.00 210 SER A CA 1
ATOM 1653 C C . SER A 1 210 ? -17.892 27.939 -19.653 1.00 32.00 210 SER A C 1
ATOM 1655 O O . SER A 1 210 ? -19.058 28.038 -20.028 1.00 32.00 210 SER A O 1
ATOM 1657 N N . VAL A 1 211 ? -17.533 28.172 -18.393 1.00 37.62 211 VAL A N 1
ATOM 1658 C CA . VAL A 1 211 ? -18.429 28.901 -17.492 1.00 37.62 211 VAL A CA 1
ATOM 1659 C C . VAL A 1 211 ? -18.225 30.383 -17.791 1.00 37.62 211 VAL A C 1
ATOM 1661 O O . VAL A 1 211 ? -17.149 30.919 -17.518 1.00 37.62 211 VAL A O 1
ATOM 1664 N N . GLY A 1 212 ? -19.221 31.041 -18.384 1.00 33.00 212 GLY A N 1
ATOM 1665 C CA . GLY A 1 212 ? -19.205 32.494 -18.512 1.00 33.00 212 GLY A CA 1
ATOM 1666 C C . GLY A 1 212 ? -19.294 33.126 -17.123 1.00 33.00 212 GLY A C 1
ATOM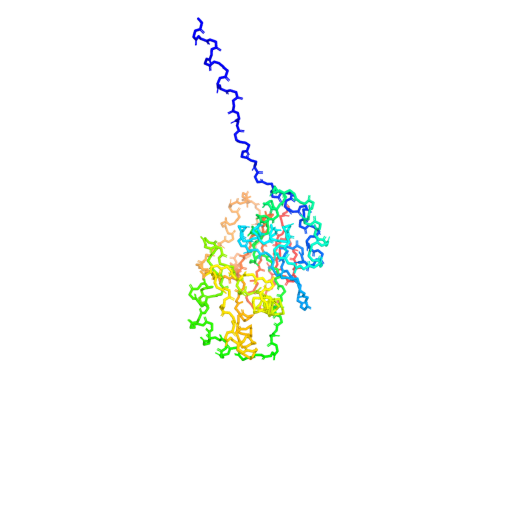 1667 O O . GLY A 1 212 ? -20.041 32.650 -16.270 1.00 33.00 212 GLY A O 1
ATOM 1668 N N . MET A 1 213 ? -18.551 34.208 -16.866 1.00 41.78 213 MET A N 1
ATOM 1669 C CA . MET A 1 213 ? -18.608 34.926 -15.579 1.00 41.78 213 MET A CA 1
ATOM 1670 C C . MET A 1 213 ? -20.043 35.386 -15.239 1.00 41.78 213 MET A C 1
ATOM 1672 O O . MET A 1 213 ? -20.393 35.506 -14.067 1.00 41.78 213 MET A O 1
ATOM 1676 N N . SER A 1 214 ? -20.892 35.576 -16.258 1.00 40.12 214 SER A N 1
ATOM 1677 C CA . SER A 1 214 ? -22.328 35.835 -16.115 1.00 40.12 214 SER A CA 1
ATOM 1678 C C . SER A 1 214 ? -23.070 34.712 -15.390 1.00 40.12 214 SER A C 1
ATOM 1680 O O . SER A 1 214 ? -23.875 34.999 -14.512 1.00 40.12 214 SER A O 1
ATOM 1682 N N . ASP A 1 215 ? -22.763 33.450 -15.691 1.00 37.19 215 ASP A N 1
ATOM 1683 C CA . ASP A 1 215 ? -23.483 32.289 -15.150 1.00 37.19 215 ASP A CA 1
ATOM 1684 C C . ASP A 1 215 ? -23.128 32.052 -13.677 1.00 37.19 215 ASP A C 1
ATOM 1686 O O . ASP A 1 215 ? -23.963 31.642 -12.868 1.00 37.19 215 ASP A O 1
ATOM 1690 N N . VAL A 1 216 ? -21.886 32.379 -13.301 1.00 43.59 216 VAL A N 1
ATOM 1691 C CA . VAL A 1 216 ? -21.438 32.368 -11.902 1.00 43.59 216 VAL A CA 1
ATOM 1692 C C . VAL A 1 216 ? -22.132 33.481 -11.113 1.00 43.59 216 VAL A C 1
ATOM 1694 O O . VAL A 1 216 ? -22.636 33.224 -10.020 1.00 43.59 216 VAL A O 1
ATOM 1697 N N . MET A 1 217 ? -22.218 34.689 -11.678 1.00 41.03 217 MET A N 1
ATOM 1698 C CA . MET A 1 217 ? -22.847 35.854 -11.040 1.00 41.03 217 MET A CA 1
ATOM 1699 C C . MET A 1 217 ? -24.359 35.660 -10.829 1.00 41.03 217 MET A C 1
ATOM 1701 O O . MET A 1 217 ? -24.878 36.037 -9.775 1.00 41.03 217 MET A O 1
ATOM 1705 N N . ASP A 1 218 ? -25.043 35.008 -11.776 1.00 39.38 218 ASP A N 1
ATOM 1706 C CA . ASP A 1 218 ? -26.474 34.684 -11.683 1.00 39.38 218 ASP A CA 1
ATOM 1707 C C . ASP A 1 218 ? -26.755 33.622 -10.602 1.00 39.38 218 ASP A C 1
ATOM 1709 O O . ASP A 1 218 ? -27.687 33.754 -9.807 1.00 39.38 218 ASP A O 1
ATOM 1713 N N . SER A 1 219 ? -25.886 32.608 -10.481 1.00 43.19 219 SER A N 1
ATOM 1714 C CA . SER A 1 219 ? -26.008 31.555 -9.457 1.00 43.19 219 SER A CA 1
ATOM 1715 C C . SER A 1 219 ? -25.792 32.049 -8.018 1.00 43.19 219 SER A C 1
ATOM 1717 O O . SER A 1 219 ? -26.264 31.425 -7.067 1.00 43.19 219 SER A O 1
ATOM 1719 N N . MET A 1 220 ? -25.104 33.185 -7.855 1.00 41.06 220 MET A N 1
ATOM 1720 C CA . MET A 1 220 ? -24.796 33.799 -6.557 1.00 41.06 220 MET A CA 1
ATOM 1721 C C . MET A 1 220 ? -25.764 34.935 -6.188 1.00 41.06 220 MET A C 1
ATOM 1723 O O . MET A 1 220 ? -25.593 35.556 -5.140 1.00 41.06 220 MET A O 1
ATOM 1727 N N . GLY A 1 221 ? -26.778 35.220 -7.017 1.00 32.16 221 GLY A N 1
ATOM 1728 C CA . GLY A 1 221 ? -27.775 36.261 -6.742 1.00 32.16 221 GLY A CA 1
ATOM 1729 C C . GLY A 1 221 ? -27.204 37.685 -6.714 1.00 32.16 221 GLY A C 1
ATOM 1730 O O . GLY A 1 221 ? -27.818 38.584 -6.140 1.00 32.16 221 GLY A O 1
ATOM 1731 N N . MET A 1 222 ? -26.037 37.906 -7.324 1.00 43.50 222 MET A N 1
ATOM 1732 C CA . MET A 1 222 ? -25.326 39.188 -7.333 1.00 43.50 222 MET A CA 1
ATOM 1733 C C . MET A 1 222 ? -25.707 40.015 -8.571 1.0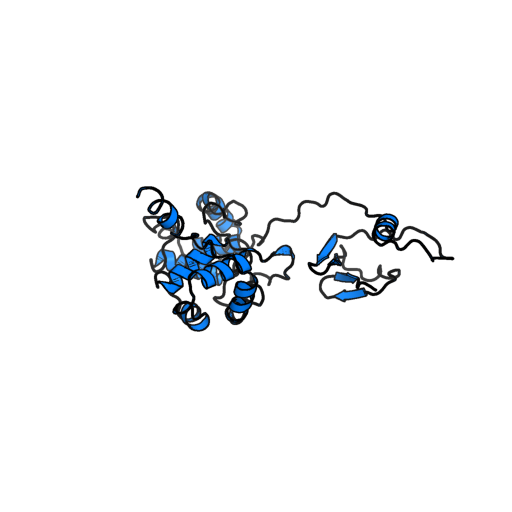0 43.50 222 MET A C 1
ATOM 1735 O O . MET A 1 222 ? -24.852 40.428 -9.352 1.00 43.50 222 MET A O 1
ATOM 1739 N N . VAL A 1 223 ? -27.004 40.273 -8.771 1.00 33.03 223 VAL A N 1
ATOM 1740 C CA . VAL A 1 223 ? -27.447 41.255 -9.771 1.00 33.03 223 VAL A CA 1
ATOM 1741 C C . VAL A 1 223 ? -27.506 42.625 -9.111 1.00 33.03 223 VAL A C 1
ATOM 1743 O O . VAL A 1 223 ? -28.460 42.963 -8.412 1.00 33.03 223 VAL A O 1
ATOM 1746 N N . GLY A 1 224 ? -26.483 43.436 -9.365 1.00 34.38 224 GLY A N 1
ATOM 1747 C CA . GLY A 1 224 ? -26.518 44.862 -9.069 1.00 34.38 224 GLY A CA 1
ATOM 1748 C C . GLY A 1 224 ? -25.168 45.420 -8.647 1.00 34.38 224 GLY A C 1
ATOM 1749 O O . GLY A 1 224 ? -24.683 45.117 -7.567 1.00 34.38 224 GLY A O 1
ATOM 1750 N N . MET A 1 225 ? -24.661 46.337 -9.477 1.00 30.52 225 MET A N 1
ATOM 1751 C CA . MET A 1 225 ? -23.526 47.248 -9.262 1.00 30.52 225 MET A CA 1
ATOM 1752 C C . MET A 1 225 ? -22.193 46.828 -9.884 1.00 30.52 225 MET A C 1
ATOM 1754 O O . MET A 1 225 ? -21.232 46.519 -9.192 1.00 30.52 225 MET A O 1
ATOM 1758 N N . VAL A 1 226 ? -22.091 47.015 -11.202 1.00 31.17 226 VAL A N 1
ATOM 1759 C CA . VAL A 1 226 ? -20.867 47.566 -11.798 1.00 31.17 226 VAL A CA 1
ATOM 1760 C C . VAL A 1 226 ? -21.281 48.646 -12.799 1.00 31.17 226 VAL A C 1
ATOM 1762 O O . VAL A 1 226 ? -21.754 48.353 -13.894 1.00 31.17 226 VAL A O 1
ATOM 1765 N N . GLN A 1 227 ? -21.163 49.914 -12.401 1.00 30.11 227 GLN A N 1
ATOM 1766 C CA . GLN A 1 227 ? -21.121 51.030 -13.344 1.00 30.11 227 GLN A CA 1
ATOM 1767 C C . GLN A 1 227 ? -19.669 51.232 -13.777 1.00 30.11 227 GLN A C 1
ATOM 1769 O O . GLN A 1 227 ? -18.808 51.447 -12.931 1.00 30.11 227 GLN A O 1
ATOM 1774 N N . GLY A 1 228 ? -19.441 51.235 -15.092 1.00 32.34 228 GLY A N 1
ATOM 1775 C CA . GLY A 1 228 ? -18.259 51.827 -15.719 1.00 32.34 228 GLY A CA 1
ATOM 1776 C C . GLY A 1 228 ? -16.999 50.962 -15.701 1.00 32.34 228 GLY A C 1
ATOM 1777 O O . GLY A 1 228 ? -16.240 50.968 -14.740 1.00 32.34 228 GLY A O 1
ATOM 1778 N N . GLY A 1 229 ? -16.733 50.293 -16.820 1.00 28.91 229 GLY A N 1
ATOM 1779 C CA . GLY A 1 229 ? -15.466 49.622 -17.101 1.00 28.91 229 GLY A CA 1
ATOM 1780 C C . GLY A 1 229 ? -15.653 48.600 -18.214 1.00 28.91 229 GLY A C 1
ATOM 1781 O O . GLY A 1 229 ? -16.549 47.771 -18.122 1.00 28.91 229 GLY A O 1
ATOM 1782 N N . ASP A 1 230 ? -14.861 48.728 -19.273 1.00 35.59 230 ASP A N 1
ATOM 1783 C CA . ASP A 1 230 ? -14.875 47.927 -20.502 1.00 35.59 230 ASP A CA 1
ATOM 1784 C C . ASP A 1 230 ? -15.051 46.416 -20.228 1.00 35.59 230 ASP A C 1
ATOM 1786 O O . ASP A 1 230 ? -14.199 45.783 -19.605 1.00 35.59 230 ASP A O 1
ATOM 1790 N N . GLN A 1 231 ? -16.186 45.851 -20.657 1.00 38.53 231 GLN A N 1
ATOM 1791 C CA . GLN A 1 231 ? -16.527 44.427 -20.536 1.00 38.53 231 GLN A CA 1
ATOM 1792 C C . GLN A 1 231 ? -15.844 43.609 -21.642 1.00 38.53 231 GLN A C 1
ATOM 1794 O O . GLN A 1 231 ? -16.497 42.889 -22.393 1.00 38.53 231 GLN A O 1
ATOM 1799 N N . SER A 1 232 ? -14.524 43.721 -21.778 1.00 36.06 232 SER A N 1
ATOM 1800 C CA . SER A 1 232 ? -13.779 42.771 -22.599 1.00 36.06 232 SER A CA 1
ATOM 1801 C C . SER A 1 232 ? -13.566 41.497 -21.781 1.00 36.06 232 SER A C 1
ATOM 1803 O O . SER A 1 232 ? -12.765 41.486 -20.844 1.00 36.06 232 SER A O 1
ATOM 1805 N N . ASP A 1 233 ? -14.329 40.462 -22.117 1.00 35.81 233 ASP A N 1
ATOM 1806 C CA . ASP A 1 233 ? -14.316 39.106 -21.566 1.00 35.81 233 ASP A CA 1
ATOM 1807 C C . ASP A 1 233 ? -12.944 38.649 -21.033 1.00 35.81 233 ASP A C 1
ATOM 1809 O O . ASP A 1 233 ? -12.058 38.223 -21.781 1.00 35.81 233 ASP A O 1
ATOM 1813 N N . LEU A 1 234 ? -12.772 38.675 -19.707 1.00 37.50 234 LEU A N 1
ATOM 1814 C CA . LEU A 1 234 ? -11.674 37.983 -19.032 1.00 37.50 234 LEU A CA 1
ATOM 1815 C C . LEU A 1 234 ? -11.988 36.482 -19.000 1.00 37.50 234 LEU A C 1
ATOM 1817 O O . LEU A 1 234 ? -12.410 35.928 -17.986 1.00 37.50 234 LEU A O 1
ATOM 1821 N N . ASN A 1 235 ? -11.780 35.814 -20.133 1.00 33.72 235 ASN A N 1
ATOM 1822 C CA . ASN A 1 235 ? -11.811 34.358 -20.216 1.00 33.72 235 ASN A CA 1
ATOM 1823 C C . ASN A 1 235 ? -10.576 33.781 -19.510 1.00 33.72 235 ASN A C 1
ATOM 1825 O O . ASN A 1 235 ? -9.482 33.738 -20.072 1.00 33.72 235 ASN A O 1
ATOM 1829 N N . ILE A 1 236 ? -10.740 33.315 -18.270 1.00 37.69 236 ILE A N 1
ATOM 1830 C CA . ILE A 1 236 ? -9.703 32.534 -17.589 1.00 37.69 236 ILE A CA 1
ATOM 1831 C C . ILE A 1 236 ? -9.836 31.076 -18.037 1.00 37.69 236 ILE A C 1
ATOM 1833 O O . ILE A 1 236 ? -10.628 30.311 -17.491 1.00 37.69 236 ILE A O 1
ATOM 1837 N N . SER A 1 237 ? -9.047 30.668 -19.031 1.00 36.34 237 SER A N 1
ATOM 1838 C CA . SER A 1 237 ? -8.909 29.257 -19.400 1.00 36.34 237 SER A CA 1
ATOM 1839 C C . SER A 1 237 ? -7.969 28.551 -18.414 1.00 36.34 237 SER A C 1
ATOM 1841 O O . SER A 1 237 ? -6.773 28.849 -18.366 1.00 36.34 237 SER A O 1
ATOM 1843 N N . GLY A 1 238 ? -8.481 27.610 -17.621 1.00 46.06 238 GLY A N 1
ATOM 1844 C CA . GLY A 1 238 ? -7.675 26.842 -16.672 1.00 46.06 238 GLY A CA 1
ATOM 1845 C C . GLY A 1 238 ? -8.428 25.651 -16.087 1.00 46.06 238 GLY A C 1
ATOM 1846 O O . GLY A 1 238 ? -9.651 25.574 -16.160 1.00 46.06 238 GLY A O 1
ATOM 1847 N N . GLN A 1 239 ? -7.697 24.706 -15.494 1.00 42.91 239 GLN A N 1
ATOM 1848 C CA . GLN A 1 239 ? -8.327 23.624 -14.738 1.00 42.91 239 GLN A CA 1
ATOM 1849 C C . GLN A 1 239 ? -8.696 24.146 -13.352 1.00 42.91 239 GLN A C 1
ATOM 1851 O O . GLN A 1 239 ? -7.823 24.620 -12.626 1.00 42.91 239 GLN A O 1
ATOM 1856 N N . PHE A 1 240 ? -9.964 24.038 -12.962 1.00 48.16 240 PHE A N 1
ATOM 1857 C CA . PHE A 1 240 ? -10.404 24.394 -11.617 1.00 48.16 240 PHE A CA 1
ATOM 1858 C C . PHE A 1 240 ? -10.816 23.159 -10.816 1.00 48.16 240 PHE A C 1
ATOM 1860 O O . PHE A 1 240 ? -11.267 22.157 -11.370 1.00 48.16 240 PHE A O 1
ATOM 1867 N N . ARG A 1 241 ? -10.642 23.219 -9.494 1.00 51.97 241 ARG A N 1
ATOM 1868 C CA . ARG A 1 241 ? -11.235 22.259 -8.554 1.00 51.97 241 ARG A CA 1
ATOM 1869 C C . ARG A 1 241 ? -12.018 23.003 -7.484 1.00 51.97 241 ARG A C 1
ATOM 1871 O O . ARG A 1 241 ? -11.575 24.055 -7.036 1.00 51.97 241 ARG A O 1
ATOM 1878 N N . VAL A 1 242 ? -13.130 22.425 -7.049 1.00 4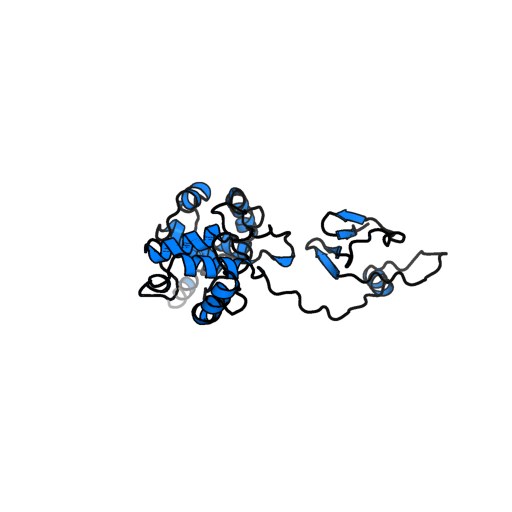8.25 242 VAL A N 1
ATOM 1879 C CA . VAL A 1 242 ? -13.904 22.914 -5.902 1.00 48.25 242 VAL A CA 1
ATOM 1880 C C . VAL A 1 242 ? -13.478 22.126 -4.661 1.00 48.25 242 VAL A C 1
ATOM 1882 O O . VAL A 1 242 ? -13.399 20.895 -4.703 1.00 48.25 242 VAL A O 1
ATOM 1885 N N . THR A 1 243 ? -13.121 22.811 -3.577 1.00 47.56 243 THR A N 1
ATOM 1886 C CA . THR A 1 243 ? -12.767 22.177 -2.299 1.00 47.56 243 THR A CA 1
ATOM 1887 C C . THR A 1 243 ? -14.026 21.652 -1.592 1.00 47.56 243 THR A C 1
ATOM 1889 O O . THR A 1 243 ? -15.134 22.092 -1.893 1.00 47.56 243 THR A O 1
ATOM 1892 N N . PRO A 1 244 ? -13.899 20.744 -0.605 1.00 39.16 244 PRO A N 1
ATOM 1893 C CA . PRO A 1 244 ? -15.039 20.330 0.219 1.00 39.16 244 PRO A CA 1
ATOM 1894 C C . PRO A 1 244 ? -15.710 21.479 0.992 1.00 39.16 244 PRO A C 1
ATOM 1896 O O . PRO A 1 244 ? -16.866 21.347 1.378 1.00 39.16 244 PRO A O 1
ATOM 1899 N N . SER A 1 245 ? -14.998 22.589 1.219 1.00 44.19 245 SER A N 1
ATOM 1900 C CA . SER A 1 245 ? -15.524 23.826 1.812 1.00 44.19 245 SER A CA 1
ATOM 1901 C C . SER A 1 245 ? -16.226 24.745 0.804 1.00 44.19 245 SER A C 1
ATOM 1903 O O . SER A 1 245 ? -16.777 25.760 1.212 1.00 44.19 245 SER A O 1
ATOM 1905 N N . GLY A 1 246 ? -16.248 24.385 -0.485 1.00 41.22 246 GLY A N 1
ATOM 1906 C CA . GLY A 1 246 ? -16.896 25.155 -1.551 1.00 41.22 246 GLY A CA 1
ATOM 1907 C C . GLY A 1 246 ? -15.988 26.166 -2.255 1.00 41.22 246 GLY A C 1
ATOM 1908 O O . GLY A 1 246 ? -16.456 26.890 -3.128 1.00 41.22 246 GLY A O 1
ATOM 1909 N N . ASP A 1 247 ? -14.696 26.211 -1.930 1.00 52.22 247 ASP A N 1
ATOM 1910 C CA . ASP A 1 247 ? -13.765 27.174 -2.522 1.00 52.22 247 ASP A CA 1
ATOM 1911 C C . ASP A 1 247 ? -13.312 26.733 -3.916 1.00 52.22 247 ASP A C 1
ATOM 1913 O O . ASP A 1 247 ? -13.016 25.557 -4.148 1.00 52.22 247 ASP A O 1
ATOM 1917 N N . ILE A 1 248 ? -13.167 27.683 -4.839 1.00 52.75 248 ILE A N 1
ATOM 1918 C CA . ILE A 1 248 ? -12.673 27.419 -6.194 1.00 52.75 248 ILE A CA 1
ATOM 1919 C C . ILE A 1 248 ? -11.156 27.626 -6.229 1.00 52.75 248 ILE A C 1
ATOM 1921 O O . ILE A 1 248 ? -10.644 28.698 -5.899 1.00 52.75 248 ILE A O 1
ATOM 1925 N N . VAL A 1 249 ? -10.433 26.590 -6.658 1.00 53.94 249 VAL A N 1
ATOM 1926 C CA . VAL A 1 249 ? -8.979 26.608 -6.846 1.00 53.94 249 VAL A CA 1
ATOM 1927 C C . VAL A 1 249 ? -8.656 26.488 -8.327 1.00 53.94 249 VAL A C 1
ATOM 1929 O O . VAL A 1 249 ? -8.879 25.433 -8.923 1.00 53.94 249 VAL A O 1
ATOM 1932 N N . LEU A 1 250 ? -8.075 27.539 -8.900 1.00 55.06 250 LEU A N 1
ATOM 1933 C CA . LEU A 1 250 ? -7.581 27.541 -10.277 1.00 55.06 250 LEU A CA 1
ATOM 1934 C C . LEU A 1 250 ? -6.141 27.026 -10.325 1.00 55.06 250 LEU A C 1
ATOM 1936 O O . LEU A 1 250 ? -5.257 27.580 -9.665 1.00 55.06 250 LEU A O 1
ATOM 1940 N N . LYS A 1 251 ? -5.890 26.000 -11.142 1.00 49.97 251 LYS A N 1
ATOM 1941 C CA . LYS A 1 251 ? -4.550 25.601 -11.581 1.00 49.97 251 LYS A CA 1
ATOM 1942 C C . LYS A 1 251 ? -4.268 26.240 -12.944 1.00 49.97 251 LYS A C 1
ATOM 1944 O O . LYS A 1 251 ? -4.848 25.800 -13.941 1.00 49.97 251 LYS A O 1
ATOM 1949 N N . PRO A 1 252 ? -3.376 27.243 -13.018 1.00 47.53 252 PRO A N 1
ATOM 1950 C CA . PRO A 1 252 ? -2.960 27.774 -14.302 1.00 47.53 252 PRO A CA 1
ATOM 1951 C C . PRO A 1 252 ? -2.182 26.701 -15.068 1.00 47.53 252 PRO A C 1
ATOM 1953 O O . PRO A 1 252 ? -1.225 26.115 -14.553 1.00 47.53 252 PRO A O 1
ATOM 1956 N N . LEU A 1 253 ? -2.597 26.445 -16.306 1.00 43.97 253 LEU A N 1
ATOM 1957 C CA . LEU A 1 253 ? -1.763 25.768 -17.289 1.00 43.97 253 LEU A CA 1
ATOM 1958 C C . LEU A 1 253 ? -0.767 26.817 -17.798 1.00 43.97 253 LEU A C 1
ATOM 1960 O O . LEU A 1 253 ? -1.161 27.742 -18.497 1.00 43.97 253 LEU A O 1
ATOM 1964 N N . ASN A 1 254 ? 0.503 26.653 -17.419 1.00 39.56 254 ASN A N 1
ATOM 1965 C CA . ASN A 1 254 ? 1.686 27.467 -17.749 1.00 39.56 254 ASN A CA 1
ATOM 1966 C C . ASN A 1 254 ? 2.111 28.480 -16.668 1.00 39.56 254 ASN A C 1
ATOM 1968 O O . ASN A 1 254 ? 1.359 29.339 -16.224 1.00 39.56 254 ASN A O 1
ATOM 1972 N N . GLN A 1 255 ? 3.375 28.345 -16.251 1.00 38.38 255 GLN A N 1
ATOM 1973 C CA . GLN A 1 255 ? 4.038 29.021 -15.127 1.00 38.38 255 GLN A CA 1
ATOM 1974 C C . GLN A 1 255 ? 4.356 30.513 -15.346 1.00 38.38 255 GLN A C 1
ATOM 1976 O O . GLN A 1 255 ? 5.172 31.069 -14.611 1.00 38.38 255 GLN A O 1
ATOM 1981 N N . ASP A 1 256 ? 3.733 31.192 -16.307 1.00 38.47 256 ASP A N 1
ATOM 1982 C CA . ASP A 1 256 ? 3.985 32.620 -16.510 1.00 38.47 256 ASP A CA 1
ATOM 1983 C C . ASP A 1 256 ? 2.978 33.453 -15.701 1.00 38.47 256 ASP A C 1
ATOM 1985 O O . ASP A 1 256 ? 1.899 33.814 -16.164 1.00 38.47 256 ASP A O 1
ATOM 1989 N N . MET A 1 257 ? 3.332 33.755 -14.444 1.00 41.50 257 MET A N 1
ATOM 1990 C CA . MET A 1 257 ? 2.530 34.539 -13.482 1.00 41.50 257 MET A CA 1
ATOM 1991 C C . MET A 1 257 ? 2.314 36.016 -13.884 1.00 41.50 257 MET A C 1
ATOM 1993 O O . MET A 1 257 ? 1.926 36.842 -13.060 1.00 41.50 257 MET A O 1
ATOM 1997 N N . ARG A 1 258 ? 2.576 36.384 -15.141 1.00 40.62 258 ARG A N 1
ATOM 1998 C CA . ARG A 1 258 ? 2.373 37.740 -15.674 1.00 40.62 258 ARG A CA 1
ATOM 1999 C C . ARG A 1 258 ? 0.942 37.988 -16.169 1.00 40.62 258 ARG A C 1
ATOM 2001 O O . ARG A 1 258 ? 0.583 39.139 -16.381 1.00 40.62 258 ARG A O 1
ATOM 2008 N N . SER A 1 259 ? 0.106 36.953 -16.281 1.00 47.28 259 SER A N 1
ATOM 2009 C CA . SER A 1 259 ? -1.307 37.050 -16.695 1.00 47.28 259 SER A CA 1
ATOM 2010 C C . SER A 1 259 ? -2.298 37.347 -15.555 1.00 47.28 259 SER A C 1
ATOM 2012 O O . SER A 1 259 ? -3.502 37.379 -15.781 1.00 47.28 259 SER A O 1
ATOM 2014 N N . ILE A 1 260 ? -1.818 37.598 -14.330 1.00 44.75 260 ILE A N 1
ATOM 2015 C CA . ILE A 1 260 ? -2.658 37.863 -13.141 1.00 44.75 260 ILE A CA 1
ATOM 2016 C C . ILE A 1 260 ? -3.102 39.345 -13.065 1.00 44.75 260 ILE A C 1
ATOM 2018 O O . ILE A 1 260 ? -3.831 39.746 -12.158 1.00 44.75 260 ILE A O 1
ATOM 2022 N N . ALA A 1 261 ? -2.676 40.182 -14.018 1.00 38.66 261 ALA A N 1
ATOM 2023 C CA . ALA A 1 261 ? -3.077 41.583 -14.125 1.00 38.66 261 ALA A CA 1
ATOM 2024 C C . ALA A 1 261 ? -4.544 41.690 -14.588 1.00 38.66 261 ALA A C 1
ATOM 2026 O O . ALA A 1 261 ? -4.820 41.900 -15.763 1.00 38.66 261 ALA A O 1
ATOM 2027 N N . GLY A 1 262 ? -5.486 41.487 -13.666 1.00 45.44 262 GLY A N 1
ATOM 2028 C CA . GLY A 1 262 ? -6.924 41.570 -13.947 1.00 45.44 262 GLY A CA 1
ATOM 2029 C C . GLY A 1 262 ? -7.836 40.860 -12.944 1.00 45.44 262 GLY A C 1
ATOM 2030 O O . GLY A 1 262 ? -9.048 41.026 -13.022 1.00 45.44 262 GLY A O 1
ATOM 2031 N N . LEU A 1 263 ? -7.296 40.087 -11.992 1.00 49.16 263 LEU A N 1
ATOM 2032 C CA . LEU A 1 263 ? -8.123 39.433 -10.972 1.00 49.16 263 LEU A CA 1
ATOM 2033 C C . LEU A 1 263 ? -8.630 40.449 -9.939 1.00 49.16 263 LEU A C 1
ATOM 2035 O O . LEU A 1 263 ? -7.835 41.094 -9.254 1.00 49.16 263 LEU A O 1
ATOM 2039 N N . SER A 1 264 ? -9.950 40.550 -9.794 1.00 48.50 264 SER A N 1
ATOM 2040 C CA . SER A 1 264 ? -10.626 41.289 -8.726 1.00 48.50 264 SER A CA 1
ATOM 2041 C C . SER A 1 264 ? -11.380 40.321 -7.801 1.00 48.50 264 SER A C 1
ATOM 2043 O O . SER A 1 264 ? -11.842 39.266 -8.231 1.00 48.50 264 SER A O 1
ATOM 2045 N N . GLY A 1 265 ? -11.456 40.651 -6.507 1.00 59.12 265 GLY A N 1
ATOM 2046 C CA . GLY A 1 265 ? -12.078 39.818 -5.466 1.00 59.12 265 GLY A CA 1
ATOM 2047 C C . GLY A 1 265 ? -11.117 39.424 -4.337 1.00 59.12 265 GLY A C 1
ATOM 2048 O O . GLY A 1 265 ? -9.915 39.678 -4.412 1.00 59.12 265 GLY A O 1
ATOM 2049 N N . ASN A 1 266 ? -11.644 38.811 -3.273 1.00 54.84 266 ASN A N 1
ATOM 2050 C CA . ASN A 1 266 ? -10.828 38.268 -2.187 1.00 54.84 266 ASN A CA 1
ATOM 2051 C C . ASN A 1 266 ? -10.220 36.928 -2.614 1.00 54.84 266 ASN A C 1
ATOM 2053 O O . ASN A 1 266 ? -10.927 35.940 -2.796 1.00 54.84 266 ASN A O 1
ATOM 2057 N N . PHE A 1 267 ? -8.898 36.871 -2.760 1.00 61.81 267 PHE A N 1
ATOM 2058 C CA . PHE A 1 267 ? -8.205 35.632 -3.105 1.00 61.81 267 PHE A CA 1
ATOM 2059 C C . PHE A 1 267 ? -6.852 35.504 -2.405 1.00 61.81 267 PHE A C 1
ATOM 2061 O O . PHE A 1 267 ? -6.255 36.477 -1.943 1.00 61.81 267 PHE A O 1
ATOM 2068 N N . ARG A 1 268 ? -6.347 34.269 -2.341 1.00 57.16 268 ARG A N 1
ATOM 2069 C CA . ARG A 1 268 ? -4.997 33.940 -1.875 1.00 57.16 268 ARG A CA 1
ATOM 2070 C C . ARG A 1 268 ? -4.257 33.117 -2.916 1.00 57.16 268 ARG A C 1
ATOM 2072 O O . ARG A 1 268 ? -4.779 32.138 -3.442 1.00 57.16 268 ARG A O 1
ATOM 2079 N N . ILE A 1 269 ? -3.003 33.477 -3.164 1.00 51.22 269 ILE A N 1
ATOM 2080 C CA . ILE A 1 269 ? -2.096 32.664 -3.975 1.00 51.22 269 ILE A CA 1
ATOM 2081 C C . ILE A 1 269 ? -1.503 31.583 -3.069 1.00 51.22 269 ILE A C 1
ATOM 2083 O O . ILE A 1 269 ? -0.926 31.878 -2.024 1.00 51.22 269 ILE A O 1
ATOM 2087 N N . THR A 1 270 ? -1.662 30.324 -3.463 1.00 51.06 270 THR A N 1
ATOM 2088 C CA . THR A 1 270 ? -1.136 29.155 -2.749 1.00 51.06 270 THR A CA 1
ATOM 2089 C C . THR A 1 270 ? -0.110 28.429 -3.621 1.00 51.06 270 THR A C 1
ATOM 2091 O O . THR A 1 270 ? -0.152 28.562 -4.846 1.00 51.06 270 THR A O 1
ATOM 2094 N N . PRO A 1 271 ? 0.747 27.564 -3.045 1.00 42.66 271 PRO A N 1
ATOM 2095 C CA . PRO A 1 271 ? 1.629 26.696 -3.831 1.00 42.66 271 PRO A CA 1
ATOM 2096 C C . PRO A 1 271 ? 0.890 25.784 -4.828 1.00 42.66 271 PRO A C 1
ATOM 2098 O O . PRO A 1 271 ? 1.510 25.213 -5.719 1.00 42.66 271 PRO A O 1
ATOM 2101 N N . THR A 1 272 ? -0.431 25.623 -4.674 1.00 46.66 272 THR A N 1
ATOM 2102 C CA . THR A 1 272 ? -1.273 24.749 -5.504 1.00 46.66 272 THR A CA 1
ATOM 2103 C C . THR A 1 272 ? -2.160 25.483 -6.512 1.00 46.66 272 THR A C 1
ATOM 2105 O O . THR A 1 272 ? -2.882 24.814 -7.251 1.00 46.66 272 THR A O 1
ATOM 2108 N N . GLY A 1 273 ? -2.123 26.820 -6.550 1.00 53.34 273 GLY A N 1
ATOM 2109 C CA . GLY A 1 273 ? -2.988 27.640 -7.402 1.00 53.34 273 GLY A CA 1
ATOM 2110 C C . GLY A 1 273 ? -3.565 28.864 -6.688 1.00 53.34 273 GLY A C 1
ATOM 2111 O O . GLY A 1 273 ? -3.174 29.183 -5.563 1.00 53.34 273 GLY A O 1
ATOM 2112 N N . ILE A 1 274 ? -4.512 29.537 -7.338 1.00 59.31 274 ILE A N 1
ATOM 2113 C CA . ILE A 1 274 ? -5.219 30.699 -6.780 1.00 59.31 274 ILE A CA 1
ATOM 2114 C C . ILE A 1 274 ? -6.503 30.213 -6.109 1.00 59.31 274 ILE A C 1
ATOM 2116 O O . ILE A 1 274 ? -7.297 29.519 -6.742 1.00 59.31 274 ILE A O 1
ATOM 2120 N N . LEU A 1 275 ? -6.675 30.555 -4.834 1.00 55.66 275 LEU A N 1
ATOM 2121 C CA . LEU A 1 275 ? -7.848 30.255 -4.017 1.00 55.66 275 LEU A CA 1
ATOM 2122 C C . LEU A 1 275 ? -8.725 31.504 -3.926 1.00 55.66 275 LEU A C 1
ATOM 2124 O O . LEU A 1 275 ? -8.292 32.491 -3.331 1.00 55.66 275 LEU A O 1
ATOM 2128 N N . PHE A 1 276 ? -9.941 31.458 -4.464 1.00 60.34 276 PHE A N 1
ATOM 2129 C CA . PHE A 1 276 ? -10.929 32.517 -4.247 1.00 60.34 276 PHE A CA 1
ATOM 2130 C C . PHE A 1 276 ? -11.654 32.276 -2.931 1.00 60.34 276 PHE A C 1
ATOM 2132 O O . PHE A 1 276 ? -12.116 31.168 -2.670 1.00 60.34 276 PHE A O 1
ATOM 2139 N N . MET A 1 277 ? -11.706 33.310 -2.098 1.00 54.06 277 MET A N 1
ATOM 2140 C CA . MET A 1 277 ? -12.383 33.271 -0.813 1.00 54.06 277 MET A CA 1
ATOM 2141 C C . MET A 1 277 ? -13.772 33.898 -0.965 1.00 54.06 277 MET A C 1
ATOM 2143 O O . MET A 1 277 ? -13.894 34.923 -1.642 1.00 54.06 277 MET A O 1
ATOM 2147 N N . PRO A 1 278 ? -14.810 33.317 -0.344 1.00 52.91 278 PRO A N 1
ATOM 2148 C CA . PRO A 1 278 ? -16.104 33.978 -0.255 1.00 52.91 278 PRO A CA 1
ATOM 2149 C C . PRO A 1 278 ? -15.949 35.325 0.467 1.00 52.91 278 PRO A C 1
ATOM 2151 O O . PRO A 1 278 ? -15.133 35.449 1.387 1.00 52.91 278 PRO A O 1
ATOM 2154 N N . ASN A 1 279 ? -16.701 36.330 0.011 1.00 54.09 279 ASN A N 1
ATOM 2155 C CA . ASN A 1 279 ? -16.809 37.623 0.694 1.00 54.09 279 ASN A CA 1
ATOM 2156 C C . ASN A 1 279 ? -17.642 37.506 1.970 1.00 54.09 279 ASN A C 1
ATOM 2158 O O . ASN A 1 279 ? -18.636 36.745 1.949 1.00 54.09 279 ASN A O 1
#

pLDDT: mean 76.41, std 23.23, range [28.91, 98.44]

Secondary structure (DSSP, 8-state):
--TTTTTTGGGS-----PPP-HHHHHHHHHHHHHHH-TTS---TTSS----TT--HHHHHHHHHHHHHTSS--HHHHHHTTGGG--HHHHHHHHHHHHT--GGGS-PPPPPPPTT--HHHHHHHIIIIIHHHH-TTS--BGGGTB---TT--HHHHHHHHHHHHTTSSPPTT-TT--TTTT--HHHHHHHHHHHTTS-SSPPPPPPP-----HHHHHHHTT--S---SS--------SEEEE-TTS-EEEE-SSS-GGGGTT--SSEEEETTEEEEPP-

Sequence (279 aa):
MLLKTVLILLLLLPALCQALNIENGKRINRSCALCHGDYGQGTPGTMSPRLAGLPADYLEKELKYYRSGERRYAPMVIASSIKKMTDEDIRDISEYLAGVNLRNLNLPKIPEYPNGKPNKGKEIFNDECKSCHKKTGLGKPKKDIPPVAGQYGSYIFSQIKKFQDKQRHHDDDPEDDTFDDYADTEIDDIIAYVTTLPAHPPLPASEEFSVGMSDVMDSMGMVGMVQGGDQSDLNISGQFRVTPSGDIVLKPLNQDMRSIAGLSGNFRITPTGILFMPN

Radius of gyration: 25.25 Å; chains: 1; bounding box: 72×74×49 Å

Foldseek 3Di:
DVVVVVVVVVPPDPPCPPDADLVLLLVLCVLVCVAQNNLSLGDEPDLRKRLAQKQLVLQLVVLVCLLVVLADDVCCCPSSVSVPDDSSSSSNNSVNRNPHDPVVDPRPQADQQDQAAQVLLLVVCVVQVCVACNNLQCGDSVQSGHRLASIHLVNQLVVLVCLCVVSHADPPDPPSCSNVPDDPHNSSHNSSNRPPHHNDDDDDDDPPDQDFPVNVCVVVVNPDDDDDDDPPGPRDDFDWDADPVRKIFTDDPDDPPPSPVPDDADWDQDPRGIIGDDD